Protein AF-A0AAJ4MPC5-F1 (afdb_monomer_lite)

Sequence (314 aa):
MQFTHQTLTSTSKRFSDSLKEMGLELPFSATQNTWAQIVVGKNFSAAVACANGQGHICAVPITEESIQAKLGARSREVDSQAAADLFARAIREDLPKLSISMAKLITFIGGREQTCLISACSDQTGLGIMDAKNAGYLPVSNMRFIGAEEHEVAWLRSSADLVAITVNTLAGVDTHQSLEIFAANSRAGNKKEDEVFARHFGALIEPCSQAIVEQILKSFDPLSAKEWAVDFDDVRDIVFDVFERERGDDGHNWLKPECALGEAMIDHLAARLRETLKWLRDQANDGAESDSPLESLMQTAKLSMRKILSVQVN

Secondary structure (DSSP, 8-state):
-EE-HHHHHHHHHHHHHHHHHTT----HHHHHHHHHHHHHSS-HHHHHTT--TTS-EEPPP--HHHHHHHHGGGGGG--HHHHHHHHHHHHTTTHHHH-HHHHHHHHHHHTSTTEEEEE-TTSTTSEEEEESSSSSEEEGGGSTTS-S-HHHHHHHHHTHHHHHHHHHHHHT--HHHHHHHHHHHHHHHHHHHHHHHHHHHHHTHHHHHHHHHHHHHHH--TT--S-----HHHHHHHHHHHHHHHHTT---TT--TTSHHHHHHHHHHHHHHHHHHHHHHHHHHTT--PPPHHHHHHHHHHHHHHHHHHTT--

Structure (mmCIF, N/CA/C/O backbone):
data_AF-A0AAJ4MPC5-F1
#
_entry.id   AF-A0AAJ4MPC5-F1
#
loop_
_atom_site.group_PDB
_atom_site.id
_atom_site.type_symbol
_atom_site.label_atom_id
_atom_site.label_alt_id
_atom_site.label_comp_id
_atom_site.label_asym_id
_atom_site.label_entity_id
_atom_site.label_seq_id
_atom_site.pdbx_PDB_ins_code
_atom_site.Cartn_x
_atom_site.Cartn_y
_atom_site.Cartn_z
_atom_site.occupancy
_atom_site.B_iso_or_equiv
_atom_site.auth_seq_id
_atom_site.auth_comp_id
_atom_site.auth_asym_id
_atom_site.auth_atom_id
_atom_site.pdbx_PDB_model_num
ATOM 1 N N . MET A 1 1 ? -6.026 -6.853 21.552 1.00 90.62 1 MET A N 1
ATOM 2 C CA . MET A 1 1 ? -6.687 -5.882 22.454 1.00 90.62 1 MET A CA 1
ATOM 3 C C . MET A 1 1 ? -7.356 -6.631 23.600 1.00 90.62 1 MET A C 1
ATOM 5 O O . MET A 1 1 ? -7.893 -7.714 23.374 1.00 90.62 1 MET A O 1
ATOM 9 N N . GLN A 1 2 ? -7.325 -6.077 24.812 1.00 93.19 2 GLN A N 1
ATOM 10 C CA . GLN A 1 2 ? -7.977 -6.667 25.986 1.00 93.19 2 GLN A CA 1
ATOM 11 C C . GLN A 1 2 ? -8.830 -5.639 26.721 1.00 93.19 2 GLN A C 1
ATOM 13 O O . GLN A 1 2 ? -8.450 -4.483 26.867 1.00 93.19 2 GLN A O 1
ATOM 18 N N . PHE A 1 3 ? -9.973 -6.088 27.221 1.00 95.50 3 PHE A N 1
ATOM 19 C CA . PHE A 1 3 ? -10.876 -5.307 28.052 1.00 95.50 3 PHE A CA 1
ATOM 20 C C . PHE A 1 3 ? -10.826 -5.800 29.498 1.00 95.50 3 PHE A C 1
ATOM 22 O O . PHE A 1 3 ? -10.379 -6.899 29.801 1.00 95.50 3 PHE A O 1
ATOM 29 N N . THR A 1 4 ? -11.329 -4.985 30.405 1.00 96.25 4 THR A N 1
ATOM 30 C CA . THR A 1 4 ? -11.678 -5.335 31.783 1.00 96.25 4 THR A CA 1
ATOM 31 C C . THR A 1 4 ? -13.140 -4.963 31.987 1.00 96.25 4 THR A C 1
ATOM 33 O O . THR A 1 4 ? -13.703 -4.217 31.185 1.00 96.25 4 THR A O 1
ATOM 36 N N . HIS A 1 5 ? -13.773 -5.404 33.076 1.00 95.81 5 HIS A N 1
ATOM 37 C CA . HIS A 1 5 ? -15.135 -4.952 33.397 1.00 95.81 5 HIS A CA 1
ATOM 38 C C . HIS A 1 5 ? -15.255 -3.414 33.376 1.00 95.81 5 HIS A C 1
ATOM 40 O O . HIS A 1 5 ? -16.201 -2.855 32.817 1.00 95.81 5 HIS A O 1
ATOM 46 N N . GLN A 1 6 ? -14.260 -2.721 33.943 1.00 95.94 6 GLN A N 1
ATOM 47 C CA . GLN A 1 6 ? -14.234 -1.262 34.004 1.00 95.94 6 GLN A CA 1
ATOM 48 C C . GLN A 1 6 ? -14.118 -0.630 32.613 1.00 95.94 6 GLN A C 1
ATOM 50 O O . GLN A 1 6 ? -14.922 0.241 32.287 1.00 95.94 6 GLN A O 1
ATOM 55 N N . THR A 1 7 ? -13.159 -1.074 31.794 1.00 96.81 7 THR A N 1
ATOM 56 C CA . THR A 1 7 ? -12.955 -0.497 30.456 1.00 96.81 7 THR A CA 1
ATOM 57 C C . THR A 1 7 ? -14.086 -0.859 29.499 1.00 96.81 7 THR A C 1
ATOM 59 O O . THR A 1 7 ? -14.486 -0.023 28.698 1.00 96.81 7 THR A O 1
ATOM 62 N N . LEU A 1 8 ? -14.684 -2.049 29.608 1.00 96.69 8 LEU A N 1
ATOM 63 C CA . LEU A 1 8 ? -15.865 -2.425 28.825 1.00 96.69 8 LEU A CA 1
ATOM 64 C C . LEU A 1 8 ? -17.070 -1.532 29.164 1.00 96.69 8 LEU A C 1
ATOM 66 O O . LEU A 1 8 ? -17.797 -1.094 28.274 1.00 96.69 8 LEU A O 1
ATOM 70 N N . THR A 1 9 ? -17.248 -1.205 30.446 1.00 95.81 9 THR A N 1
ATOM 71 C CA . THR A 1 9 ? -18.305 -0.292 30.899 1.00 95.81 9 THR A CA 1
ATOM 72 C C . THR A 1 9 ? -18.071 1.131 30.387 1.00 95.81 9 THR A C 1
ATOM 74 O O . THR A 1 9 ? -18.970 1.719 29.785 1.00 95.81 9 THR A O 1
ATOM 77 N N . SER A 1 10 ? -16.876 1.693 30.591 1.00 96.50 10 SER A N 1
ATOM 78 C CA . SER A 1 10 ? -16.568 3.073 30.186 1.00 96.50 10 SER A CA 1
ATOM 79 C C . SER A 1 10 ? -16.624 3.263 28.669 1.00 96.50 10 SER A C 1
ATOM 81 O O . SER A 1 10 ? -17.207 4.238 28.196 1.00 96.50 10 SER A O 1
ATOM 83 N N . THR A 1 11 ? -16.095 2.309 27.901 1.00 97.19 11 THR A N 1
ATOM 84 C CA . THR A 1 11 ? -16.154 2.338 26.431 1.00 97.19 11 THR A CA 1
ATOM 85 C C . THR A 1 11 ? -17.585 2.203 25.914 1.00 97.19 11 THR A C 1
ATOM 87 O O . THR A 1 11 ? -17.960 2.946 25.012 1.00 97.19 11 THR A O 1
ATOM 90 N N . SER A 1 12 ? -18.430 1.369 26.538 1.00 96.44 12 SER A N 1
ATOM 91 C CA . SER A 1 12 ? -19.852 1.266 26.162 1.00 96.44 12 SER A CA 1
ATOM 92 C C . SER A 1 12 ? -20.617 2.580 26.343 1.00 96.44 12 SER A C 1
ATOM 94 O O . SER A 1 12 ? -21.477 2.914 25.531 1.00 96.44 12 SER A O 1
ATOM 96 N N . LYS A 1 13 ? -20.280 3.358 27.382 1.00 95.94 13 LYS A N 1
ATOM 97 C CA . LYS A 1 13 ? -20.886 4.669 27.620 1.00 95.94 13 LYS A CA 1
ATOM 98 C C . LYS A 1 13 ? -20.516 5.650 26.505 1.00 95.94 13 LYS A C 1
ATOM 100 O O . LYS A 1 13 ? -21.405 6.243 25.911 1.00 95.94 13 LYS A O 1
ATOM 105 N N . ARG A 1 14 ? -19.228 5.750 26.161 1.00 96.31 14 ARG A N 1
ATOM 106 C CA . ARG A 1 14 ? -18.760 6.629 25.072 1.00 96.31 14 ARG A CA 1
ATOM 107 C C . ARG A 1 14 ? -19.256 6.187 23.696 1.00 96.31 14 ARG A C 1
ATOM 109 O O . ARG A 1 14 ? -19.533 7.028 22.845 1.00 96.31 14 ARG A O 1
ATOM 116 N N . PHE A 1 15 ? -19.419 4.882 23.486 1.00 96.50 15 PHE A N 1
ATOM 117 C CA . PHE A 1 15 ? -20.098 4.354 22.306 1.00 96.50 15 PHE A CA 1
ATOM 118 C C . PHE A 1 15 ? -21.558 4.830 22.245 1.00 96.50 15 PHE A C 1
ATOM 120 O O . PHE A 1 15 ? -21.998 5.294 21.200 1.00 96.50 15 PHE A O 1
ATOM 127 N N . SER A 1 16 ? -22.282 4.808 23.372 1.00 95.88 16 SER A N 1
ATOM 128 C CA . SER A 1 16 ? -23.641 5.363 23.471 1.00 95.88 16 SER A CA 1
ATOM 129 C C . SER A 1 16 ? -23.702 6.843 23.110 1.00 95.88 16 SER A C 1
ATOM 131 O O . SER A 1 16 ? -24.584 7.251 22.357 1.00 95.88 16 SER A O 1
ATOM 133 N N . ASP A 1 17 ? -22.772 7.636 23.642 1.00 95.56 17 ASP A N 1
ATOM 134 C CA . ASP A 1 17 ? -22.698 9.072 23.368 1.00 95.56 17 ASP A CA 1
ATOM 135 C C . ASP A 1 17 ? -22.420 9.318 21.872 1.00 95.56 17 ASP A C 1
ATOM 137 O O . ASP A 1 17 ? -23.097 10.121 21.234 1.00 95.56 17 ASP A O 1
ATOM 141 N N . SER A 1 18 ? -21.517 8.533 21.276 1.00 94.12 18 SER A N 1
ATOM 142 C CA . SER A 1 18 ? -21.178 8.624 19.848 1.00 94.12 18 SER A CA 1
ATOM 143 C C . SER A 1 18 ? -22.342 8.222 18.936 1.00 94.12 18 SER A C 1
ATOM 145 O O . SER A 1 18 ? -22.620 8.910 17.957 1.00 94.12 18 SER A O 1
ATOM 147 N N . LEU A 1 19 ? -23.073 7.152 19.269 1.00 93.56 19 LEU A N 1
ATOM 148 C CA . LEU A 1 19 ? -24.286 6.764 18.541 1.00 93.56 19 LEU A CA 1
ATOM 149 C C . LEU A 1 19 ? -25.334 7.878 18.573 1.00 93.56 19 LEU A C 1
ATOM 151 O O . LEU A 1 19 ? -25.975 8.156 17.561 1.00 93.56 19 LEU A O 1
ATOM 155 N N . LYS A 1 20 ? -25.499 8.530 19.727 1.00 93.88 20 LYS A N 1
ATOM 156 C CA . LYS A 1 20 ? -26.444 9.634 19.884 1.00 93.88 20 LYS A CA 1
ATOM 157 C C . LYS A 1 20 ? -26.076 10.828 19.006 1.00 93.88 20 LYS A C 1
ATOM 159 O O . LYS A 1 20 ? -26.955 11.382 18.352 1.00 93.88 20 LYS A O 1
ATOM 164 N N . GLU A 1 21 ? -24.797 11.191 18.947 1.00 92.69 21 GLU A N 1
ATOM 165 C CA . GLU A 1 21 ? -24.305 12.258 18.064 1.00 92.69 21 GLU A CA 1
ATOM 166 C C . GLU A 1 21 ? -24.557 11.964 16.578 1.00 92.69 21 GLU A C 1
ATOM 168 O O . GLU A 1 21 ? -24.808 12.885 15.806 1.00 92.69 21 GLU A O 1
ATOM 173 N N . MET A 1 22 ? -24.554 10.687 16.188 1.00 89.62 22 MET A N 1
ATOM 174 C CA . MET A 1 22 ? -24.820 10.244 14.814 1.00 89.62 22 MET A CA 1
ATOM 175 C C . MET A 1 22 ? -26.307 9.981 14.521 1.00 89.62 22 MET A C 1
ATOM 177 O O . MET A 1 22 ? -26.648 9.545 13.426 1.00 89.62 22 MET A O 1
ATOM 181 N N . GLY A 1 23 ? -27.215 10.214 15.477 1.00 89.75 23 GLY A N 1
ATOM 182 C CA . GLY A 1 23 ? -28.646 9.923 15.303 1.00 89.75 23 GLY A CA 1
ATOM 183 C C . GLY A 1 23 ? -28.983 8.423 15.257 1.00 89.75 23 GLY A C 1
ATOM 184 O O . GLY A 1 23 ? -30.054 8.038 14.779 1.00 89.75 23 GLY A O 1
ATOM 185 N N . LEU A 1 24 ? -28.083 7.581 15.769 1.00 90.12 24 LEU A N 1
ATOM 186 C CA . LEU A 1 24 ? -28.158 6.116 15.826 1.00 90.12 24 LEU A CA 1
ATOM 187 C C . LEU A 1 24 ? -28.490 5.611 17.242 1.00 90.12 24 LEU A C 1
ATOM 189 O O . LEU A 1 24 ? -28.087 4.514 17.625 1.00 90.12 24 LEU A O 1
ATOM 193 N N . GLU A 1 25 ? -29.169 6.427 18.052 1.00 90.50 25 GLU A N 1
ATOM 194 C CA . GLU A 1 25 ? -29.402 6.142 19.470 1.00 90.50 25 GLU A CA 1
ATOM 195 C C . GLU A 1 25 ? -30.108 4.794 19.684 1.00 90.50 25 GLU A C 1
ATOM 197 O O . GLU A 1 25 ? -31.121 4.473 19.057 1.00 90.50 25 GLU A O 1
ATOM 202 N N . LEU A 1 26 ? -29.564 4.012 20.617 1.00 89.25 26 LEU A N 1
ATOM 203 C CA . LEU A 1 26 ? -30.118 2.747 21.078 1.00 89.25 26 LEU A CA 1
ATOM 204 C C . LEU A 1 26 ? -30.457 2.859 22.574 1.00 89.25 26 LEU A C 1
ATOM 206 O O . LEU A 1 26 ? -29.792 3.600 23.304 1.00 89.25 26 LEU A O 1
ATOM 210 N N . PRO A 1 27 ? -31.453 2.104 23.076 1.00 91.50 27 PRO A N 1
ATOM 211 C CA . PRO A 1 27 ? -31.686 1.994 24.513 1.00 91.50 27 PRO A CA 1
ATOM 212 C C . PRO A 1 27 ? -30.422 1.527 25.243 1.00 91.50 27 PRO A C 1
ATOM 214 O O . PRO A 1 27 ? -29.719 0.650 24.751 1.00 91.50 27 PRO A O 1
ATOM 217 N N . PHE A 1 28 ? -30.172 2.030 26.454 1.00 88.81 28 PHE A N 1
ATOM 218 C CA . PHE A 1 28 ? -28.942 1.754 27.214 1.00 88.81 28 PHE A CA 1
ATOM 219 C C . PHE A 1 28 ? -28.551 0.263 27.279 1.00 88.81 28 PHE A C 1
ATOM 221 O O . PHE A 1 28 ? -27.405 -0.095 27.007 1.00 88.81 28 PHE A O 1
ATOM 228 N N . SER A 1 29 ? -29.504 -0.623 27.590 1.00 90.19 29 SER A N 1
ATOM 229 C CA . SER A 1 29 ? -29.259 -2.072 27.660 1.00 90.19 29 SER A CA 1
ATOM 230 C C . SER A 1 29 ? -28.927 -2.691 26.298 1.00 90.19 29 SER A C 1
ATOM 232 O O . SER A 1 29 ? -28.133 -3.630 26.226 1.00 90.19 29 SER A O 1
ATOM 234 N N . ALA A 1 30 ? -29.505 -2.163 25.217 1.00 92.31 30 ALA A N 1
ATOM 235 C CA . ALA A 1 30 ? -29.166 -2.555 23.857 1.00 92.31 30 ALA A CA 1
ATOM 236 C C . ALA A 1 30 ? -27.759 -2.064 23.505 1.00 92.31 30 ALA A C 1
ATOM 238 O O . ALA A 1 30 ? -26.948 -2.874 23.081 1.00 92.31 30 ALA A O 1
ATOM 239 N N . THR A 1 31 ? -27.418 -0.805 23.796 1.00 93.62 31 THR A N 1
ATOM 240 C CA . THR A 1 31 ? -26.082 -0.242 23.547 1.00 93.62 31 THR A CA 1
ATOM 241 C C . THR A 1 31 ? -24.971 -1.036 24.226 1.00 93.62 31 THR A C 1
ATOM 243 O O . THR A 1 31 ? -23.976 -1.372 23.587 1.00 93.62 31 THR A O 1
ATOM 246 N N . GLN A 1 32 ? -25.140 -1.383 25.507 1.00 94.25 32 GLN A N 1
ATOM 247 C CA . GLN A 1 32 ? -24.152 -2.184 26.238 1.00 94.25 32 GLN A CA 1
ATOM 248 C C . GLN A 1 32 ? -23.948 -3.564 25.609 1.00 94.25 32 GLN A C 1
ATOM 250 O O . GLN A 1 32 ? -22.813 -4.026 25.481 1.00 94.25 32 GLN A O 1
ATOM 255 N N . ASN A 1 33 ? -25.039 -4.221 25.204 1.00 95.62 33 ASN A N 1
ATOM 256 C CA . ASN A 1 33 ? -24.966 -5.520 24.548 1.00 95.62 33 ASN A CA 1
ATOM 257 C C . ASN A 1 33 ? -24.374 -5.417 23.143 1.00 95.62 33 ASN A C 1
ATOM 259 O O . ASN A 1 33 ? -23.503 -6.215 22.820 1.00 95.62 33 ASN A O 1
ATOM 263 N N . THR A 1 34 ? -24.780 -4.435 22.341 1.00 95.31 34 THR A N 1
ATOM 264 C CA . THR A 1 34 ? -24.231 -4.175 21.005 1.00 95.31 34 THR A CA 1
ATOM 265 C C . THR A 1 34 ? -22.731 -3.924 21.086 1.00 95.31 34 THR A C 1
ATOM 267 O O . THR A 1 34 ? -21.973 -4.583 20.382 1.00 95.31 34 THR A O 1
ATOM 270 N N . TRP A 1 35 ? -22.277 -3.058 21.996 1.00 96.56 35 TRP A N 1
ATOM 271 C CA . TRP A 1 35 ? -20.850 -2.805 22.191 1.00 96.56 35 TRP A CA 1
ATOM 272 C C . TRP A 1 35 ? -20.087 -4.073 22.587 1.00 96.56 35 TRP A C 1
ATOM 274 O O . TRP A 1 35 ? -19.099 -4.425 21.948 1.00 96.56 35 TRP A O 1
ATOM 284 N N . ALA A 1 36 ? -20.568 -4.813 23.591 1.00 96.69 36 ALA A N 1
ATOM 285 C CA . ALA A 1 36 ? -19.930 -6.059 24.013 1.00 96.69 36 ALA A CA 1
ATOM 286 C C . ALA A 1 36 ? -19.923 -7.125 22.900 1.00 96.69 36 ALA A C 1
ATOM 288 O O . ALA A 1 36 ? -18.956 -7.873 22.763 1.00 96.69 36 ALA A O 1
ATOM 289 N N . GLN A 1 37 ? -20.962 -7.174 22.066 1.00 95.88 37 GLN A N 1
ATOM 290 C CA . GLN A 1 37 ? -21.018 -8.063 20.909 1.00 95.88 37 GLN A CA 1
ATOM 291 C C . GLN A 1 37 ? -20.032 -7.657 19.812 1.00 95.88 37 GLN A C 1
ATOM 293 O O . GLN A 1 37 ? -19.495 -8.548 19.162 1.00 95.88 37 GLN A O 1
ATOM 298 N N . ILE A 1 38 ? -19.793 -6.359 19.614 1.00 95.25 38 ILE A N 1
ATOM 299 C CA . ILE A 1 38 ? -18.780 -5.850 18.680 1.00 95.25 38 ILE A CA 1
ATOM 300 C C . ILE A 1 38 ? -17.384 -6.236 19.172 1.00 95.25 38 ILE A C 1
ATOM 302 O O . ILE A 1 38 ? -16.622 -6.849 18.436 1.00 95.25 38 ILE A O 1
ATOM 306 N N . VAL A 1 39 ? -17.051 -5.917 20.427 1.00 95.50 39 VAL A N 1
ATOM 307 C CA . VAL A 1 39 ? -15.665 -6.039 20.905 1.00 95.50 39 VAL A CA 1
ATOM 308 C C . VAL A 1 39 ? -15.303 -7.412 21.473 1.00 95.50 39 VAL A C 1
ATOM 310 O O . VAL A 1 39 ? -14.134 -7.778 21.464 1.00 95.50 39 VAL A O 1
ATOM 313 N N . VAL A 1 40 ? -16.272 -8.191 21.964 1.00 95.31 40 VAL A N 1
ATOM 314 C CA . VAL A 1 40 ? -16.051 -9.489 22.646 1.00 95.31 40 VAL A CA 1
ATOM 315 C C . VAL A 1 40 ? -16.903 -10.621 22.041 1.00 95.31 40 VAL A C 1
ATOM 317 O O . VAL A 1 40 ? -16.761 -11.786 22.413 1.00 95.31 40 VAL A O 1
ATOM 320 N N . GLY A 1 41 ? -17.805 -10.328 21.099 1.00 94.62 41 GLY A N 1
ATOM 321 C CA . GLY A 1 41 ? -18.651 -11.347 20.464 1.00 94.62 41 GLY A CA 1
ATOM 322 C C . GLY A 1 41 ? -19.754 -11.917 21.367 1.00 94.62 41 GLY A C 1
ATOM 323 O O . GLY A 1 41 ? -20.394 -12.903 21.002 1.00 94.62 41 GLY A O 1
ATOM 324 N N . LYS A 1 42 ? -19.995 -11.327 22.547 1.00 95.25 42 LYS A N 1
ATOM 325 C CA . LYS A 1 42 ? -20.971 -11.798 23.548 1.00 95.25 42 LYS A CA 1
ATOM 326 C C . LYS A 1 42 ? -21.777 -10.635 24.123 1.00 95.25 42 LYS A C 1
ATOM 328 O O . LYS A 1 42 ? -21.318 -9.502 24.128 1.00 95.25 42 LYS A O 1
ATOM 333 N N . ASN A 1 43 ? -22.962 -10.924 24.665 1.00 95.81 43 ASN A N 1
ATOM 334 C CA . ASN A 1 43 ? -23.712 -9.947 25.466 1.00 95.81 43 ASN A CA 1
ATOM 335 C C . ASN A 1 43 ? -22.892 -9.496 26.681 1.00 95.81 43 ASN A C 1
ATOM 337 O O . ASN A 1 43 ? -22.045 -10.246 27.165 1.00 95.81 43 ASN A O 1
ATOM 341 N N . PHE A 1 44 ? -23.189 -8.312 27.216 1.00 95.44 44 PHE A N 1
ATOM 342 C CA . PHE A 1 44 ? -22.365 -7.667 28.241 1.00 95.44 44 PHE A CA 1
ATOM 343 C C . PHE A 1 44 ? -22.140 -8.556 29.475 1.00 95.44 44 PHE A C 1
ATOM 345 O O . PHE A 1 44 ? -21.002 -8.792 29.872 1.00 95.44 44 PHE A O 1
ATOM 352 N N . SER A 1 45 ? -23.206 -9.133 30.040 1.00 94.75 45 SER A N 1
ATOM 353 C CA . SER A 1 45 ? -23.104 -10.025 31.205 1.00 94.75 45 SER A CA 1
ATOM 354 C C . SER A 1 45 ? -22.263 -11.277 30.926 1.00 94.75 45 SER A C 1
ATOM 356 O O . SER A 1 45 ? -21.453 -11.682 31.758 1.00 94.75 45 SER A O 1
ATOM 358 N N . ALA A 1 46 ? -22.409 -11.865 29.736 1.00 95.75 46 ALA A N 1
ATOM 359 C CA . ALA A 1 46 ? -21.649 -13.038 29.317 1.00 95.75 46 ALA A CA 1
ATOM 360 C C . ALA A 1 46 ? -20.178 -12.706 29.018 1.00 95.75 46 ALA A C 1
ATOM 362 O O . ALA A 1 46 ? -19.304 -13.517 29.314 1.00 95.75 46 ALA A O 1
ATOM 363 N N . ALA A 1 47 ? -19.891 -11.525 28.464 1.00 94.88 47 ALA A N 1
ATOM 364 C CA . ALA A 1 47 ? -18.533 -11.041 28.229 1.00 94.88 47 ALA A CA 1
ATOM 365 C C . ALA A 1 47 ? -17.768 -10.881 29.551 1.00 94.88 47 ALA A C 1
ATOM 367 O O . ALA A 1 47 ? -16.652 -11.377 29.684 1.00 94.88 47 ALA A O 1
ATOM 368 N N . VAL A 1 48 ? -18.403 -10.268 30.554 1.00 94.38 48 VAL A N 1
ATOM 369 C CA . VAL A 1 48 ? -17.826 -10.080 31.894 1.00 94.38 48 VAL A CA 1
ATOM 370 C C . VAL A 1 48 ? -17.534 -11.416 32.578 1.00 94.38 48 VAL A C 1
ATOM 372 O O . VAL A 1 48 ? -16.482 -11.571 33.193 1.00 94.38 48 VAL A O 1
ATOM 375 N N . ALA A 1 49 ? -18.415 -12.406 32.420 1.00 93.69 49 ALA A N 1
ATOM 376 C CA . ALA A 1 49 ? -18.209 -13.749 32.962 1.00 93.69 49 ALA A CA 1
ATOM 377 C C . ALA A 1 49 ? -17.038 -14.514 32.309 1.00 93.69 49 ALA A C 1
ATOM 379 O O . ALA A 1 49 ? -16.613 -15.536 32.839 1.00 93.69 49 ALA A O 1
ATOM 380 N N . CYS A 1 50 ? -16.516 -14.041 31.170 1.00 92.12 50 CYS A N 1
ATOM 381 C CA . CYS A 1 50 ? -15.384 -14.653 30.466 1.00 92.12 50 CYS A CA 1
ATOM 382 C C . CYS A 1 50 ? -14.024 -14.060 30.851 1.00 92.12 50 CYS A C 1
ATOM 384 O O . CYS A 1 50 ? -13.025 -14.396 30.214 1.00 92.12 50 CYS A O 1
ATOM 386 N N . ALA A 1 51 ? -13.972 -13.163 31.838 1.00 93.25 51 ALA A N 1
ATOM 387 C CA . ALA A 1 51 ? -12.713 -12.603 32.298 1.00 93.25 51 ALA A CA 1
ATOM 388 C C . ALA A 1 51 ? -11.774 -13.712 32.810 1.00 93.25 51 ALA A C 1
ATOM 390 O O . ALA A 1 51 ? -12.193 -14.616 33.534 1.00 93.25 51 ALA A O 1
ATOM 391 N N . ASN A 1 52 ? -10.499 -13.649 32.427 1.00 91.88 52 ASN A N 1
ATOM 392 C CA . ASN A 1 52 ? -9.483 -14.584 32.899 1.00 91.88 52 ASN A CA 1
ATOM 393 C C . ASN A 1 52 ? -9.137 -14.332 34.385 1.00 91.88 52 ASN A C 1
ATOM 395 O O . ASN A 1 52 ? -9.657 -13.412 35.015 1.00 91.88 52 ASN A O 1
ATOM 399 N N . GLY A 1 53 ? -8.213 -15.117 34.950 1.00 88.81 53 GLY A N 1
ATOM 400 C CA . GLY A 1 53 ? -7.790 -14.974 36.353 1.00 88.81 53 GLY A CA 1
ATOM 401 C C . GLY A 1 53 ? -7.189 -13.607 36.728 1.00 88.81 53 GLY A C 1
ATOM 402 O O . GLY A 1 53 ? -7.048 -13.317 37.911 1.00 88.81 53 GLY A O 1
ATOM 403 N N . GLN A 1 54 ? -6.862 -12.762 35.745 1.00 89.50 54 GLN A N 1
ATOM 404 C CA . GLN A 1 54 ? -6.374 -11.389 35.922 1.00 89.50 54 GLN A CA 1
ATOM 405 C C . GLN A 1 54 ? -7.465 -10.329 35.665 1.00 89.50 54 GLN A C 1
ATOM 407 O O . GLN A 1 54 ? -7.202 -9.133 35.750 1.00 89.50 54 GLN A O 1
ATOM 412 N N . GLY A 1 55 ? -8.699 -10.742 35.359 1.00 92.56 55 GLY A N 1
ATOM 413 C CA . GLY A 1 55 ? -9.805 -9.834 35.051 1.00 92.56 55 GLY A CA 1
ATOM 414 C C . GLY A 1 55 ? -9.820 -9.317 33.607 1.00 92.56 55 GLY A C 1
ATOM 415 O O . GLY A 1 55 ? -10.590 -8.400 33.308 1.00 92.56 55 GLY A O 1
ATOM 416 N N . HIS A 1 56 ? -8.999 -9.886 32.717 1.00 93.75 56 HIS A N 1
ATOM 417 C CA . HIS A 1 56 ? -8.929 -9.501 31.308 1.00 93.75 56 HIS A CA 1
ATOM 418 C C . HIS A 1 56 ? -9.905 -10.300 30.443 1.00 93.75 56 HIS A C 1
ATOM 420 O O . HIS A 1 56 ? -10.073 -11.506 30.610 1.00 93.75 56 HIS A O 1
ATOM 426 N N . ILE A 1 57 ? -10.515 -9.616 29.482 1.00 95.00 57 ILE A N 1
ATOM 427 C CA . ILE A 1 57 ? -11.480 -10.133 28.517 1.00 95.00 57 ILE A CA 1
ATOM 428 C C . ILE A 1 57 ? -10.874 -9.918 27.128 1.00 95.00 57 ILE A C 1
ATOM 430 O O . ILE A 1 57 ? -10.680 -8.777 26.704 1.00 95.00 57 ILE A O 1
ATOM 434 N N . CYS A 1 58 ? -10.542 -10.998 26.424 1.00 93.06 58 CYS A N 1
ATOM 435 C CA . CYS A 1 58 ? -9.933 -10.905 25.097 1.00 93.06 58 CYS A CA 1
ATOM 436 C C . CYS A 1 58 ? -10.937 -10.379 24.068 1.00 93.06 58 CYS A C 1
ATOM 438 O O . CYS A 1 58 ? -12.067 -10.870 23.992 1.00 93.06 58 CYS A O 1
ATOM 440 N N . ALA A 1 59 ? -10.507 -9.403 23.270 1.00 94.00 59 ALA A N 1
ATOM 441 C CA . ALA A 1 59 ? -11.310 -8.906 22.167 1.00 94.00 59 ALA A CA 1
ATOM 442 C C . ALA A 1 59 ? -11.369 -9.925 21.019 1.00 94.00 59 ALA A C 1
ATOM 444 O O . ALA A 1 59 ? -10.394 -10.637 20.761 1.00 94.00 59 ALA A O 1
ATOM 445 N N . VAL A 1 60 ? -12.497 -9.966 20.313 1.00 94.69 60 VAL A N 1
ATOM 446 C CA . VAL A 1 60 ? -12.618 -10.690 19.037 1.00 94.69 60 VAL A CA 1
ATOM 447 C C . VAL A 1 60 ? -12.115 -9.809 17.885 1.00 94.69 60 VAL A C 1
ATOM 449 O O . VAL A 1 60 ? -12.006 -8.593 18.070 1.00 94.69 60 VAL A O 1
ATOM 452 N N . PRO A 1 61 ? -11.782 -10.383 16.713 1.00 93.75 61 PRO A N 1
ATOM 453 C CA . PRO A 1 61 ? -11.513 -9.595 15.513 1.00 93.75 61 PRO A CA 1
ATOM 454 C C . PRO A 1 61 ? -12.670 -8.645 15.201 1.00 93.75 61 PRO A C 1
ATOM 456 O O . PRO A 1 61 ? -13.832 -9.042 15.319 1.00 93.75 61 PRO A O 1
ATOM 459 N N . ILE A 1 62 ? -12.352 -7.413 14.803 1.00 93.12 62 ILE A N 1
ATOM 460 C CA . ILE A 1 62 ? -13.352 -6.387 14.492 1.00 93.12 62 ILE A CA 1
ATOM 461 C C . ILE A 1 62 ? -13.143 -5.903 13.061 1.00 93.12 62 ILE A C 1
ATOM 463 O O . ILE A 1 62 ? -12.066 -5.431 12.703 1.00 93.12 62 ILE A O 1
ATOM 467 N N . THR A 1 63 ? -14.206 -5.984 12.270 1.00 91.06 63 THR A N 1
ATOM 468 C CA . THR A 1 63 ? -14.294 -5.418 10.919 1.00 91.06 63 THR A CA 1
ATOM 469 C C . THR A 1 63 ? -15.468 -4.445 10.824 1.00 91.06 63 THR A C 1
ATOM 471 O O . THR A 1 63 ? -16.346 -4.435 11.698 1.00 91.06 63 THR A O 1
ATOM 474 N N . GLU A 1 64 ? -15.520 -3.648 9.759 1.00 90.69 64 GLU A N 1
ATOM 475 C CA . GLU A 1 64 ? -16.682 -2.809 9.448 1.00 90.69 64 GLU A CA 1
ATOM 476 C C . GLU A 1 64 ? -17.975 -3.636 9.408 1.00 90.69 64 GLU A C 1
ATOM 478 O O . GLU A 1 64 ? -18.952 -3.295 10.077 1.00 90.69 64 GLU A O 1
ATOM 483 N N . GLU A 1 65 ? -17.963 -4.770 8.705 1.00 89.38 65 GLU A N 1
ATOM 484 C CA . GLU A 1 65 ? -19.126 -5.647 8.549 1.00 89.38 65 GLU A CA 1
ATOM 485 C C . GLU A 1 65 ? -19.578 -6.198 9.899 1.00 89.38 65 GLU A C 1
ATOM 487 O O . GLU A 1 65 ? -20.776 -6.330 10.159 1.00 89.38 65 GLU A O 1
ATOM 492 N N . SER A 1 66 ? -18.625 -6.491 10.792 1.00 90.06 66 SER A N 1
ATOM 493 C CA . SER A 1 66 ? -18.942 -6.929 12.147 1.00 90.06 66 SER A CA 1
ATOM 494 C C . SER A 1 66 ? -19.685 -5.842 12.931 1.00 90.06 66 SER A C 1
ATOM 496 O O . SER A 1 66 ? -20.661 -6.159 13.607 1.00 90.06 66 SER A O 1
ATOM 498 N N . ILE A 1 67 ? -19.302 -4.566 12.791 1.00 91.12 67 ILE A N 1
ATOM 499 C CA . ILE A 1 67 ? -19.962 -3.428 13.449 1.00 91.12 67 ILE A CA 1
ATOM 500 C C . ILE A 1 67 ? -21.348 -3.198 12.840 1.00 91.12 67 ILE A C 1
ATOM 502 O O . ILE A 1 67 ? -22.343 -3.165 13.572 1.00 91.12 67 ILE A O 1
ATOM 506 N N . GLN A 1 68 ? -21.437 -3.120 11.509 1.00 90.94 68 GLN A N 1
ATOM 507 C CA . GLN A 1 68 ? -22.695 -2.964 10.774 1.00 90.94 68 GLN A CA 1
ATOM 508 C C . GLN A 1 68 ? -23.705 -4.052 11.147 1.00 90.94 68 GLN A C 1
ATOM 510 O O . GLN A 1 68 ? -24.858 -3.755 11.472 1.00 90.94 68 GLN A O 1
ATOM 515 N N . ALA A 1 69 ? -23.272 -5.315 11.177 1.00 89.62 69 ALA A N 1
ATOM 516 C CA . ALA A 1 69 ? -24.131 -6.443 11.515 1.00 89.62 69 ALA A CA 1
ATOM 517 C C . ALA A 1 69 ? -24.735 -6.319 12.923 1.00 89.62 69 ALA A C 1
ATOM 519 O O . ALA A 1 69 ? -25.881 -6.722 13.135 1.00 89.62 69 ALA A O 1
ATOM 520 N N . LYS A 1 70 ? -24.005 -5.741 13.890 1.00 92.19 70 LYS A N 1
ATOM 521 C CA . LYS A 1 70 ? -24.512 -5.531 15.260 1.00 92.19 70 LYS A CA 1
ATOM 522 C C . LYS A 1 70 ? -25.422 -4.311 15.405 1.00 92.19 70 LYS A C 1
ATOM 524 O O . LYS A 1 70 ? -26.173 -4.245 16.376 1.00 92.19 70 LYS A O 1
ATOM 529 N N . LEU A 1 71 ? -25.412 -3.392 14.441 1.00 88.06 71 LEU A N 1
ATOM 530 C CA . LEU A 1 71 ? -26.348 -2.262 14.371 1.00 88.06 71 LEU A CA 1
ATOM 531 C C . LEU A 1 71 ? -27.657 -2.602 13.635 1.00 88.06 71 LEU A C 1
ATOM 533 O O . LEU A 1 71 ? -28.619 -1.829 13.676 1.00 88.06 71 LEU A O 1
ATOM 537 N N . GLY A 1 72 ? -27.739 -3.779 13.007 1.00 85.69 72 GLY A N 1
ATOM 538 C CA . GLY A 1 72 ? -28.981 -4.344 12.478 1.00 85.69 72 GLY A CA 1
ATOM 539 C C . GLY A 1 72 ? -29.644 -3.451 11.426 1.00 85.69 72 GLY A C 1
ATOM 540 O O . GLY A 1 72 ? -29.074 -3.192 10.368 1.00 85.69 72 GLY A O 1
ATOM 541 N N . ALA A 1 73 ? -30.862 -2.974 11.706 1.00 80.25 73 ALA A N 1
ATOM 542 C CA . ALA A 1 73 ? -31.642 -2.150 10.775 1.00 80.25 73 ALA A CA 1
ATOM 543 C C . ALA A 1 73 ? -30.957 -0.822 10.390 1.00 80.25 73 ALA A C 1
ATOM 545 O O . ALA A 1 73 ? -31.269 -0.273 9.337 1.00 80.25 73 ALA A O 1
ATOM 546 N N . ARG A 1 74 ? -30.016 -0.333 11.211 1.00 82.19 74 ARG A N 1
ATOM 547 C CA . ARG A 1 74 ? -29.241 0.897 10.965 1.00 82.19 74 ARG A CA 1
ATOM 548 C C . ARG A 1 74 ? -27.899 0.641 10.261 1.00 82.19 74 ARG A C 1
ATOM 550 O O . ARG A 1 74 ? -27.121 1.565 10.077 1.00 82.19 74 ARG A O 1
ATOM 557 N N . SER A 1 75 ? -27.616 -0.601 9.857 1.00 81.38 75 SER A N 1
ATOM 558 C CA . SER A 1 75 ? -26.350 -0.999 9.207 1.00 81.38 75 SER A CA 1
ATOM 559 C C . SER A 1 75 ? -25.980 -0.144 7.991 1.00 81.38 75 SER A C 1
ATOM 561 O O . SER A 1 75 ? -24.816 0.184 7.814 1.00 81.38 75 SER A O 1
ATOM 563 N N . ARG A 1 76 ? -26.967 0.265 7.184 1.00 84.12 76 ARG A N 1
ATOM 564 C CA . ARG A 1 76 ? -26.756 1.078 5.970 1.00 84.12 76 ARG A CA 1
ATOM 565 C C . ARG A 1 76 ? -26.273 2.505 6.241 1.00 84.12 76 ARG A C 1
ATOM 567 O O . ARG A 1 76 ? -25.901 3.192 5.299 1.00 84.12 76 ARG A O 1
ATOM 574 N N . GLU A 1 77 ? -26.334 2.960 7.488 1.00 85.25 77 GLU A N 1
ATOM 575 C CA . GLU A 1 77 ? -25.929 4.310 7.897 1.00 85.25 77 GLU A CA 1
ATOM 576 C C . GLU A 1 77 ? -24.487 4.360 8.414 1.00 85.25 77 GLU A C 1
ATOM 578 O O . GLU A 1 77 ? -24.017 5.422 8.813 1.00 85.25 77 GLU A O 1
ATOM 583 N N . VAL A 1 78 ? -23.792 3.220 8.437 1.00 86.94 78 VAL A N 1
ATOM 584 C CA . VAL A 1 78 ? -22.441 3.100 8.983 1.00 86.94 78 VAL A CA 1
ATOM 585 C C . VAL A 1 78 ? -21.528 2.533 7.911 1.00 86.94 78 VAL A C 1
ATOM 587 O O . VAL A 1 78 ? -21.496 1.326 7.734 1.00 86.94 78 VAL A O 1
ATOM 590 N N . ASP A 1 79 ? -20.804 3.393 7.200 1.00 87.81 79 ASP A N 1
ATOM 591 C CA . ASP A 1 79 ? -19.698 2.997 6.318 1.00 87.81 79 ASP A CA 1
ATOM 592 C C . ASP A 1 79 ? -18.399 2.735 7.114 1.00 87.81 79 ASP A C 1
ATOM 594 O O . ASP A 1 79 ? -18.383 2.814 8.348 1.00 87.81 79 ASP A O 1
ATOM 598 N N . SER A 1 80 ? -17.295 2.427 6.425 1.00 84.81 80 SER A N 1
ATOM 599 C CA . SER A 1 80 ? -15.993 2.147 7.049 1.00 84.81 80 SER A CA 1
ATOM 600 C C . SER A 1 80 ? -15.518 3.279 7.959 1.00 84.81 80 SER A C 1
ATOM 602 O O . SER A 1 80 ? -15.001 3.027 9.050 1.00 84.81 80 SER A O 1
ATOM 604 N N . GLN A 1 81 ? -15.699 4.531 7.524 1.00 88.12 81 GLN A N 1
ATOM 605 C CA . GLN A 1 81 ? -15.242 5.699 8.270 1.00 88.12 81 GLN A CA 1
ATOM 606 C C . GLN A 1 81 ? -16.115 5.919 9.505 1.00 88.12 81 GLN A C 1
ATOM 608 O O . GLN A 1 81 ? -15.588 6.092 10.599 1.00 88.12 81 GLN A O 1
ATOM 613 N N . ALA A 1 82 ? -17.437 5.824 9.366 1.00 90.62 82 ALA A N 1
ATOM 614 C CA . ALA A 1 82 ? -18.376 5.888 10.478 1.00 90.62 82 ALA A CA 1
ATOM 615 C C . ALA A 1 82 ? -18.126 4.773 11.507 1.00 90.62 82 ALA A C 1
ATOM 617 O O . ALA A 1 82 ? -18.141 5.026 12.713 1.00 90.62 82 ALA A O 1
ATOM 618 N N . ALA A 1 83 ? -17.863 3.543 11.054 1.00 90.75 83 ALA A N 1
ATOM 619 C CA . ALA A 1 83 ? -17.536 2.414 11.922 1.00 90.75 83 ALA A CA 1
ATOM 620 C C . ALA A 1 83 ? -16.244 2.672 12.712 1.00 90.75 83 ALA A C 1
ATOM 622 O O . ALA A 1 83 ? -16.212 2.484 13.934 1.00 90.75 83 ALA A O 1
ATOM 623 N N . ALA A 1 84 ? -15.197 3.139 12.026 1.00 90.75 84 ALA A N 1
ATOM 624 C CA . ALA A 1 84 ? -13.930 3.501 12.645 1.00 90.75 84 ALA A CA 1
ATOM 625 C C . ALA A 1 84 ? -14.076 4.683 13.606 1.00 90.75 84 ALA A C 1
ATOM 627 O O . ALA A 1 84 ? -13.519 4.634 14.696 1.00 90.75 84 ALA A O 1
ATOM 628 N N . ASP A 1 85 ? -14.865 5.701 13.270 1.00 92.00 85 ASP A N 1
ATOM 629 C CA . ASP A 1 85 ? -15.100 6.868 14.121 1.00 92.00 85 ASP A CA 1
ATOM 630 C C . ASP A 1 85 ? -15.864 6.493 15.396 1.00 92.00 85 ASP A C 1
ATOM 632 O O . ASP A 1 85 ? -15.477 6.905 16.495 1.00 92.00 85 ASP A O 1
ATOM 636 N N . LEU A 1 86 ? -16.911 5.666 15.282 1.00 93.31 86 LEU A N 1
ATOM 637 C CA . LEU A 1 86 ? -17.637 5.115 16.431 1.00 93.31 86 LEU A CA 1
ATOM 638 C C . LEU A 1 86 ? -16.696 4.328 17.349 1.00 93.31 86 LEU A C 1
ATOM 640 O O . LEU A 1 86 ? -16.701 4.526 18.569 1.00 93.31 86 LEU A O 1
ATOM 644 N N . PHE A 1 87 ? -15.871 3.455 16.769 1.00 95.00 87 PHE A N 1
ATOM 645 C CA . PHE A 1 87 ? -14.906 2.655 17.515 1.00 95.00 87 PHE A CA 1
ATOM 646 C C . PHE A 1 87 ? -13.828 3.533 18.169 1.00 95.00 87 PHE A C 1
ATOM 648 O O . PHE A 1 87 ? -13.599 3.432 19.377 1.00 95.00 87 PHE A O 1
ATOM 655 N N . ALA A 1 88 ? -13.230 4.454 17.411 1.00 94.25 88 ALA A N 1
ATOM 656 C CA . ALA A 1 88 ? -12.207 5.396 17.850 1.00 94.25 88 ALA A CA 1
ATOM 657 C C . ALA A 1 88 ? -12.684 6.231 19.041 1.00 94.25 88 ALA A C 1
ATOM 659 O O . ALA A 1 88 ? -12.001 6.302 20.065 1.00 94.25 88 ALA A O 1
ATOM 660 N N . ARG A 1 89 ? -13.877 6.831 18.943 1.00 94.81 89 ARG A N 1
ATOM 661 C CA . ARG A 1 89 ? -14.470 7.646 20.014 1.00 94.81 89 ARG A CA 1
ATOM 662 C C . ARG A 1 89 ? -1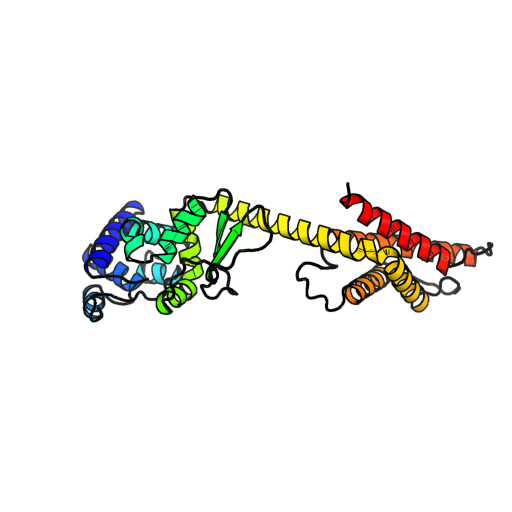4.764 6.821 21.264 1.00 94.81 89 ARG A C 1
ATOM 664 O O . ARG A 1 89 ? -14.481 7.274 22.374 1.00 94.81 89 ARG A O 1
ATOM 671 N N . ALA A 1 90 ? -15.263 5.595 21.102 1.00 95.94 90 ALA A N 1
ATOM 672 C CA . ALA A 1 90 ? -15.552 4.710 22.225 1.00 95.94 90 ALA A CA 1
ATOM 673 C C . ALA A 1 90 ? -14.287 4.353 23.026 1.00 95.94 90 ALA A C 1
ATOM 675 O O . ALA A 1 90 ? -14.304 4.368 24.266 1.00 95.94 90 ALA A O 1
ATOM 676 N N . ILE A 1 91 ? -13.177 4.067 22.337 1.00 96.00 91 ILE A N 1
ATOM 677 C CA . ILE A 1 91 ? -11.944 3.569 22.964 1.00 96.00 91 ILE A CA 1
ATOM 678 C C . ILE A 1 91 ? -10.952 4.659 23.375 1.00 96.00 91 ILE A C 1
ATOM 680 O O . ILE A 1 91 ? -10.130 4.389 24.246 1.00 96.00 91 ILE A O 1
ATOM 684 N N . ARG A 1 92 ? -11.021 5.867 22.796 1.00 94.38 92 ARG A N 1
ATOM 685 C CA . ARG A 1 92 ? -9.983 6.918 22.867 1.00 94.38 92 ARG A CA 1
ATOM 686 C C . ARG A 1 92 ? -9.320 7.087 24.235 1.00 94.38 92 ARG A C 1
ATOM 688 O O . ARG A 1 92 ? -8.099 7.050 24.333 1.00 94.38 92 ARG A O 1
ATOM 695 N N . GLU A 1 93 ? -10.112 7.270 25.287 1.00 94.31 93 GLU A N 1
ATOM 696 C CA . GLU A 1 93 ? -9.602 7.561 26.638 1.00 94.31 93 GLU A CA 1
ATOM 697 C C . GLU A 1 93 ? -8.981 6.346 27.338 1.00 94.31 93 GLU A C 1
ATOM 699 O O . GLU A 1 93 ? -8.073 6.489 28.154 1.00 94.31 93 GLU A O 1
ATOM 704 N N . ASP A 1 94 ? -9.473 5.144 27.035 1.00 96.00 94 ASP A N 1
ATOM 705 C CA . ASP A 1 94 ? -8.983 3.903 27.635 1.00 96.00 94 ASP A CA 1
ATOM 706 C C . ASP A 1 94 ? -7.988 3.172 26.725 1.00 96.00 94 ASP A C 1
ATOM 708 O O . ASP A 1 94 ? -7.445 2.145 27.126 1.00 96.00 94 ASP A O 1
ATOM 712 N N . LEU A 1 95 ? -7.687 3.706 25.537 1.00 94.06 95 LEU A N 1
ATOM 713 C CA . LEU A 1 95 ? -6.831 3.061 24.546 1.00 94.06 95 LEU A CA 1
ATOM 714 C C . LEU A 1 95 ? -5.477 2.595 25.109 1.00 94.06 95 LEU A C 1
ATOM 716 O O . LEU A 1 95 ? -5.138 1.439 24.862 1.00 94.06 95 LEU A O 1
ATOM 720 N N . PRO A 1 96 ? -4.741 3.380 25.929 1.00 92.12 96 PRO A N 1
ATOM 721 C CA . PRO A 1 96 ? -3.483 2.912 26.517 1.00 92.12 96 PRO A CA 1
ATOM 722 C C . PRO A 1 96 ? -3.626 1.670 27.410 1.00 92.12 96 PRO A C 1
ATOM 724 O O . PRO A 1 96 ? -2.648 0.958 27.615 1.00 92.12 96 PRO A O 1
ATOM 727 N N . LYS A 1 97 ? -4.828 1.409 27.946 1.00 91.94 97 LYS A N 1
ATOM 728 C CA . LYS A 1 97 ? -5.152 0.206 28.732 1.00 91.94 97 LYS A CA 1
ATOM 729 C C . LYS A 1 97 ? -5.649 -0.949 27.859 1.00 91.94 97 LYS A C 1
ATOM 731 O O . LYS A 1 97 ? -5.534 -2.095 28.270 1.00 91.94 97 LYS A O 1
ATOM 736 N N . LEU A 1 98 ? -6.237 -0.644 26.700 1.00 92.62 98 LEU A N 1
ATOM 737 C CA . LEU A 1 98 ? -6.834 -1.623 25.787 1.00 92.62 98 LEU A CA 1
ATOM 738 C C . LEU A 1 98 ? -5.805 -2.217 24.812 1.00 92.62 98 LEU A C 1
ATOM 740 O O . LEU A 1 98 ? -5.820 -3.419 24.532 1.00 92.62 98 LEU A O 1
ATOM 744 N N . SER A 1 99 ? -4.935 -1.361 24.270 1.00 92.62 99 SER A N 1
ATOM 745 C CA . SER A 1 99 ? -3.855 -1.718 23.351 1.00 92.62 99 SER A CA 1
ATOM 746 C C . SER A 1 99 ? -2.720 -0.700 23.444 1.00 92.62 99 SER A C 1
ATOM 748 O O . SER A 1 99 ? -2.813 0.432 22.958 1.00 92.62 99 SER A O 1
ATOM 750 N N . ILE A 1 100 ? -1.610 -1.128 24.044 1.00 90.94 100 ILE A N 1
ATOM 751 C CA . ILE A 1 100 ? -0.383 -0.328 24.117 1.00 90.94 100 ILE A CA 1
ATOM 752 C C . ILE A 1 100 ? 0.174 -0.106 22.705 1.00 90.94 100 ILE A C 1
ATOM 754 O O . ILE A 1 100 ? 0.648 0.991 22.402 1.00 90.94 100 ILE A O 1
ATOM 758 N N . SER A 1 101 ? 0.087 -1.122 21.841 1.00 92.94 101 SER A N 1
ATOM 759 C CA . SER A 1 101 ? 0.564 -1.061 20.459 1.00 92.94 101 SER A CA 1
ATOM 760 C C . SER A 1 101 ? -0.154 0.037 19.665 1.00 92.94 101 SER A C 1
ATOM 762 O O . SER A 1 101 ? 0.511 0.919 19.121 1.00 92.94 101 SER A O 1
ATOM 764 N N . MET A 1 102 ? -1.495 0.076 19.679 1.00 94.19 102 MET A N 1
ATOM 765 C CA . MET A 1 102 ? -2.260 1.142 19.012 1.00 94.19 102 MET A CA 1
ATOM 766 C C . MET A 1 102 ? -1.965 2.526 19.593 1.00 94.19 102 MET A C 1
ATOM 768 O O . MET A 1 102 ? -1.761 3.475 18.839 1.00 94.19 102 MET A O 1
ATOM 772 N N . ALA A 1 103 ? -1.897 2.655 20.923 1.00 94.38 103 ALA A N 1
ATOM 773 C CA . ALA A 1 103 ? -1.607 3.938 21.561 1.00 94.38 103 ALA A CA 1
ATOM 774 C C . ALA A 1 103 ? -0.243 4.502 21.122 1.00 94.38 103 ALA A C 1
ATOM 776 O O . ALA A 1 103 ? -0.105 5.700 20.881 1.00 94.38 103 ALA A O 1
ATOM 777 N N . LYS A 1 104 ? 0.766 3.638 20.972 1.00 94.25 104 LYS A N 1
ATOM 778 C CA . LYS A 1 104 ? 2.093 4.044 20.500 1.00 94.25 104 LYS A CA 1
ATOM 779 C C . LYS A 1 104 ? 2.143 4.303 18.996 1.00 94.25 104 LYS A C 1
ATOM 781 O O . LYS A 1 104 ? 2.863 5.215 18.598 1.00 94.25 104 LYS A O 1
ATOM 786 N N . LEU A 1 105 ? 1.372 3.573 18.184 1.00 95.31 105 LEU A N 1
ATOM 787 C CA . LEU A 1 105 ? 1.217 3.871 16.755 1.00 95.31 105 LEU A CA 1
ATOM 788 C C . LEU A 1 105 ? 0.626 5.269 16.540 1.00 95.31 105 LEU A C 1
ATOM 790 O O . LEU A 1 105 ? 1.164 6.026 15.740 1.00 95.31 105 LEU A O 1
ATOM 794 N N . ILE A 1 106 ? -0.401 5.649 17.309 1.00 95.38 106 ILE A N 1
ATOM 795 C CA . ILE A 1 106 ? -0.996 6.996 17.248 1.00 95.38 106 ILE A CA 1
ATOM 796 C C . ILE A 1 106 ? 0.047 8.066 17.559 1.00 95.38 106 ILE A C 1
ATOM 798 O O . ILE A 1 106 ? 0.187 9.017 16.800 1.00 95.38 106 ILE A O 1
ATOM 802 N N . THR A 1 107 ? 0.818 7.903 18.638 1.00 94.19 107 THR A N 1
ATOM 803 C CA . THR A 1 107 ? 1.889 8.852 18.980 1.00 94.19 107 THR A CA 1
ATOM 804 C C . THR A 1 107 ? 2.973 8.904 17.903 1.00 94.19 107 THR A C 1
ATOM 806 O O . THR A 1 107 ? 3.491 9.976 17.601 1.00 94.19 107 THR A O 1
ATOM 809 N N . PHE A 1 108 ? 3.333 7.758 17.319 1.00 94.12 108 PHE A N 1
ATOM 810 C CA . PHE A 1 108 ? 4.352 7.684 16.274 1.00 94.12 108 PHE A CA 1
ATOM 811 C C . PHE A 1 108 ? 3.918 8.404 14.993 1.00 94.12 108 PHE A C 1
ATOM 813 O O . PHE A 1 108 ? 4.711 9.157 14.432 1.00 94.12 108 PHE A O 1
ATOM 820 N N . ILE A 1 109 ? 2.676 8.185 14.555 1.00 94.81 109 ILE A N 1
ATOM 821 C CA . ILE A 1 109 ? 2.107 8.790 13.344 1.00 94.81 109 ILE A CA 1
ATOM 822 C C . ILE A 1 109 ? 1.806 10.268 13.582 1.00 94.81 109 ILE A C 1
ATOM 824 O O . ILE A 1 109 ? 2.260 11.113 12.823 1.00 94.81 109 ILE A O 1
ATOM 828 N N . GLY A 1 110 ? 1.143 10.610 14.690 1.00 90.75 110 GLY A N 1
ATOM 829 C CA . GLY A 1 110 ? 0.838 12.001 15.038 1.00 90.75 110 GLY A CA 1
ATOM 830 C C . GLY A 1 110 ? 2.085 12.861 15.282 1.00 90.75 110 GLY A C 1
ATOM 831 O O . GLY A 1 110 ? 2.024 14.082 15.187 1.00 90.75 110 GLY A O 1
ATOM 832 N N . GLY A 1 111 ? 3.234 12.240 15.571 1.00 88.38 111 GLY A N 1
ATOM 833 C CA . GLY A 1 111 ? 4.528 12.916 15.683 1.00 88.38 111 GLY A CA 1
ATOM 834 C C . GLY A 1 111 ? 5.272 13.110 14.356 1.00 88.38 111 GLY A C 1
ATOM 835 O O . GLY A 1 111 ? 6.386 13.635 14.371 1.00 88.38 111 GLY A O 1
ATOM 836 N N . ARG A 1 112 ? 4.719 12.657 13.223 1.00 88.25 112 ARG A N 1
ATOM 837 C CA . ARG A 1 112 ? 5.375 12.678 11.911 1.00 88.25 112 ARG A CA 1
ATOM 838 C C . ARG A 1 112 ? 4.437 13.213 10.836 1.00 88.25 112 ARG A C 1
ATOM 840 O O . ARG A 1 112 ? 3.462 12.570 10.458 1.00 88.25 112 ARG A O 1
ATOM 847 N N . GLU A 1 113 ? 4.793 14.367 10.285 1.00 84.31 113 GLU A N 1
ATOM 848 C CA . GLU A 1 113 ? 4.104 14.911 9.117 1.00 84.31 113 GLU A CA 1
ATOM 849 C C . GLU A 1 113 ? 4.168 13.930 7.937 1.00 84.31 113 GLU A C 1
ATOM 851 O O . GLU A 1 113 ? 5.190 13.281 7.717 1.00 84.31 113 GLU A O 1
ATOM 856 N N . GLN A 1 114 ? 3.084 13.867 7.157 1.00 90.69 114 GLN A N 1
ATOM 857 C CA . GLN A 1 114 ? 2.998 13.087 5.915 1.00 90.69 114 GLN A CA 1
ATOM 858 C C . GLN A 1 114 ? 3.226 11.574 6.080 1.00 90.69 114 GLN A C 1
ATOM 860 O O . GLN A 1 114 ? 3.711 10.910 5.161 1.00 90.69 114 GLN A O 1
ATOM 865 N N . THR A 1 115 ? 2.851 11.023 7.235 1.00 95.38 115 THR A N 1
ATOM 866 C CA . THR A 1 115 ? 2.849 9.575 7.468 1.00 95.38 115 THR A CA 1
ATOM 867 C C . THR A 1 115 ? 1.455 9.071 7.805 1.00 95.38 115 THR A C 1
ATOM 869 O O . THR A 1 115 ? 0.668 9.784 8.423 1.00 95.38 115 THR A O 1
ATOM 872 N N . CYS A 1 116 ? 1.143 7.846 7.393 1.00 96.56 116 CYS A N 1
ATOM 873 C CA . CYS A 1 116 ? -0.114 7.187 7.730 1.00 96.56 116 CYS A CA 1
ATOM 874 C C . CYS A 1 116 ? 0.094 5.686 7.967 1.00 96.56 116 CYS A C 1
ATOM 876 O O . CYS A 1 116 ? 1.065 5.083 7.498 1.00 96.56 116 CYS A O 1
ATOM 878 N N . LEU A 1 117 ? -0.822 5.085 8.722 1.00 97.06 117 LEU A N 1
ATOM 879 C CA . LEU A 1 117 ? -0.949 3.640 8.856 1.00 97.06 117 LEU A CA 1
ATOM 880 C C . LEU A 1 117 ? -1.755 3.095 7.676 1.00 97.06 117 LEU A C 1
ATOM 882 O O . LEU A 1 117 ? -2.793 3.650 7.319 1.00 97.06 117 LEU A O 1
ATOM 886 N N . ILE A 1 118 ? -1.310 1.984 7.111 1.00 95.88 118 ILE A N 1
ATOM 887 C CA . ILE A 1 118 ? -2.005 1.252 6.056 1.00 95.88 118 ILE A CA 1
ATOM 888 C C . ILE A 1 118 ? -2.179 -0.212 6.454 1.00 95.88 118 ILE A C 1
ATOM 890 O O . ILE A 1 118 ? -1.422 -0.744 7.270 1.00 95.88 118 ILE A O 1
ATOM 894 N N . SER A 1 119 ? -3.148 -0.871 5.829 1.00 94.75 119 SER A N 1
ATOM 895 C CA . SER A 1 119 ? -3.235 -2.329 5.819 1.00 94.75 119 SER A CA 1
ATOM 896 C C . SER A 1 119 ? -2.153 -2.894 4.892 1.00 94.75 119 SER A C 1
ATOM 898 O O . SER A 1 119 ? -1.974 -2.419 3.769 1.00 94.75 119 SER A O 1
ATOM 900 N N . ALA A 1 120 ? -1.388 -3.871 5.374 1.00 92.56 120 ALA A N 1
ATOM 901 C CA . ALA A 1 120 ? -0.274 -4.485 4.659 1.00 92.56 120 ALA A CA 1
ATOM 902 C C . ALA A 1 120 ? -0.273 -6.004 4.884 1.00 92.56 120 ALA A C 1
ATOM 904 O O . ALA A 1 120 ? 0.301 -6.508 5.848 1.00 92.56 120 ALA A O 1
ATOM 905 N N . CYS A 1 121 ? -0.893 -6.751 3.966 1.00 85.19 121 CYS A N 1
ATOM 906 C CA . CYS A 1 121 ? -1.122 -8.198 4.097 1.00 85.19 121 CYS A CA 1
ATOM 907 C C . CYS A 1 121 ? 0.150 -9.045 4.288 1.00 85.19 121 CYS A C 1
ATOM 909 O O . CYS A 1 121 ? 0.074 -10.159 4.805 1.00 85.19 121 CYS A O 1
ATOM 911 N N . SER A 1 122 ? 1.306 -8.544 3.848 1.00 85.62 122 SER A N 1
ATOM 912 C CA . SER A 1 122 ? 2.602 -9.219 3.976 1.00 85.62 122 SER A CA 1
ATOM 913 C C . SER A 1 122 ? 3.298 -8.996 5.325 1.00 85.62 122 SER A C 1
ATOM 915 O O . SER A 1 122 ? 4.287 -9.669 5.602 1.00 85.62 122 SER A O 1
ATOM 917 N N . ASP A 1 123 ? 2.811 -8.078 6.165 1.00 91.25 123 ASP A N 1
ATOM 918 C CA . ASP A 1 123 ? 3.319 -7.856 7.524 1.00 91.25 123 ASP A CA 1
ATOM 919 C C . ASP A 1 123 ? 2.640 -8.801 8.535 1.00 91.25 123 ASP A C 1
ATOM 921 O O . ASP A 1 123 ? 1.463 -9.146 8.405 1.00 91.25 123 ASP A O 1
ATOM 925 N N . GLN A 1 124 ? 3.360 -9.214 9.585 1.00 89.81 124 GLN A N 1
ATOM 926 C CA . GLN A 1 124 ? 2.831 -10.140 10.597 1.00 89.81 124 GLN A CA 1
ATOM 927 C C . GLN A 1 124 ? 1.630 -9.565 11.368 1.00 89.81 124 GLN A C 1
ATOM 929 O O . GLN A 1 124 ? 0.730 -10.312 11.754 1.00 89.81 124 GLN A O 1
ATOM 934 N N . THR A 1 125 ? 1.608 -8.253 11.589 1.00 91.00 125 THR A N 1
ATOM 935 C CA . THR A 1 125 ? 0.496 -7.518 12.207 1.00 91.00 125 THR A CA 1
ATOM 936 C C . THR A 1 125 ? -0.568 -7.098 11.199 1.00 91.00 125 THR A C 1
ATOM 938 O O . THR A 1 125 ? -1.566 -6.512 11.601 1.00 91.00 125 THR A O 1
ATOM 941 N N . GLY A 1 126 ? -0.369 -7.369 9.904 1.00 94.44 126 GLY A N 1
ATOM 942 C CA . GLY A 1 126 ? -1.235 -6.889 8.829 1.00 94.44 126 GLY A CA 1
ATOM 943 C C . GLY A 1 126 ? -1.174 -5.375 8.611 1.00 94.44 126 GLY A C 1
ATOM 944 O O . GLY A 1 126 ? -2.042 -4.840 7.932 1.00 94.44 126 GLY A O 1
ATOM 945 N N . LEU A 1 127 ? -0.195 -4.671 9.190 1.00 96.38 127 LEU A N 1
ATOM 946 C CA . LEU A 1 127 ? -0.113 -3.210 9.176 1.00 96.38 127 LEU A CA 1
ATOM 947 C C . LEU A 1 127 ? 1.250 -2.728 8.663 1.00 96.38 127 LEU A C 1
ATOM 949 O O . LEU A 1 127 ? 2.294 -3.333 8.910 1.00 96.38 127 LEU A O 1
ATOM 953 N N . GLY A 1 128 ? 1.245 -1.592 7.976 1.00 96.44 128 GLY A N 1
ATOM 954 C CA . GLY A 1 128 ? 2.442 -0.920 7.477 1.00 96.44 128 GLY A CA 1
ATOM 955 C C . GLY A 1 128 ? 2.370 0.580 7.722 1.00 96.44 128 GLY A C 1
ATOM 956 O O . GLY A 1 128 ? 1.285 1.148 7.752 1.00 96.44 128 GLY A O 1
ATOM 957 N N . ILE A 1 129 ? 3.515 1.238 7.888 1.00 96.12 129 ILE A N 1
ATOM 958 C CA . ILE A 1 129 ? 3.580 2.703 7.919 1.00 96.12 129 ILE A CA 1
ATOM 959 C C . ILE A 1 129 ? 4.101 3.209 6.591 1.00 96.12 129 ILE A C 1
ATOM 961 O O . ILE A 1 129 ? 5.206 2.863 6.174 1.00 96.12 129 ILE A O 1
ATOM 965 N N . MET A 1 130 ? 3.307 4.057 5.959 1.00 96.00 130 MET A N 1
ATOM 966 C CA . MET A 1 130 ? 3.647 4.714 4.713 1.00 96.00 130 MET A CA 1
ATOM 967 C C . MET A 1 130 ? 4.075 6.158 4.981 1.00 96.00 130 MET A C 1
ATOM 969 O O . MET A 1 130 ? 3.534 6.829 5.859 1.00 96.00 130 MET A O 1
ATOM 973 N N . ASP A 1 131 ? 5.062 6.623 4.221 1.00 94.25 131 ASP A N 1
ATOM 974 C CA . ASP A 1 131 ? 5.562 8.000 4.224 1.00 94.25 131 ASP A CA 1
ATOM 975 C C . ASP A 1 131 ? 5.477 8.548 2.797 1.00 94.25 131 ASP A C 1
ATOM 977 O O . ASP A 1 131 ? 5.845 7.863 1.842 1.00 94.25 131 ASP A O 1
ATOM 981 N N . ALA A 1 132 ? 5.019 9.788 2.642 1.00 92.56 132 ALA A N 1
ATOM 982 C CA . ALA A 1 132 ? 4.929 10.454 1.347 1.00 92.56 132 ALA A CA 1
ATOM 983 C C . ALA A 1 132 ? 6.287 10.580 0.633 1.00 92.56 132 ALA A C 1
ATOM 985 O O . ALA A 1 132 ? 6.330 10.671 -0.593 1.00 92.56 132 ALA A O 1
ATOM 986 N N . LYS A 1 133 ? 7.397 10.620 1.385 1.00 89.81 133 LYS A N 1
ATOM 987 C CA . LYS A 1 133 ? 8.741 10.889 0.843 1.00 89.81 133 LYS A CA 1
ATOM 988 C C . LYS A 1 133 ? 9.520 9.637 0.454 1.00 89.81 133 LYS A C 1
ATOM 990 O O . LYS A 1 133 ? 10.422 9.727 -0.375 1.00 89.81 133 LYS A O 1
ATOM 995 N N . ASN A 1 134 ? 9.215 8.496 1.064 1.00 87.94 134 ASN A N 1
ATOM 996 C CA . ASN A 1 134 ? 10.015 7.280 0.946 1.00 87.94 134 ASN A CA 1
ATOM 997 C C . ASN A 1 134 ? 9.185 6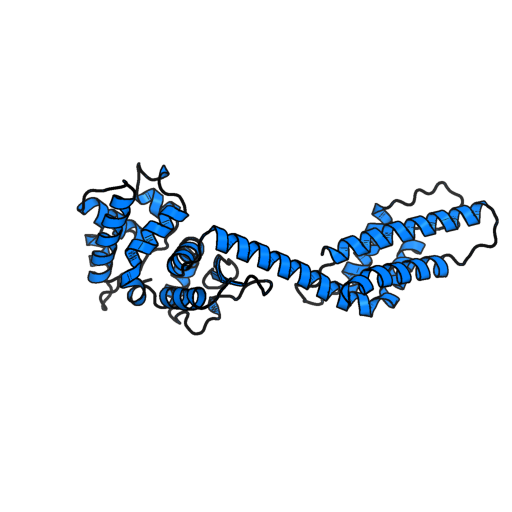.158 0.338 1.00 87.94 134 ASN A C 1
ATOM 999 O O . ASN A 1 134 ? 8.217 5.731 0.949 1.00 87.94 134 ASN A O 1
ATOM 1003 N N . ALA A 1 135 ? 9.596 5.663 -0.829 1.00 88.88 135 ALA A N 1
ATOM 1004 C CA . ALA A 1 135 ? 8.901 4.598 -1.541 1.00 88.88 135 ALA A CA 1
ATOM 1005 C C . ALA A 1 135 ? 8.719 3.322 -0.696 1.00 88.88 135 ALA A C 1
ATOM 1007 O O . ALA A 1 135 ? 9.659 2.857 -0.046 1.00 88.88 135 ALA A O 1
ATOM 1008 N N . GLY A 1 136 ? 7.526 2.725 -0.767 1.00 89.69 136 GLY A N 1
ATOM 1009 C CA . GLY A 1 136 ? 7.173 1.519 -0.019 1.00 89.69 136 GLY A CA 1
ATOM 1010 C C . GLY A 1 136 ? 6.635 1.825 1.379 1.00 89.69 136 GLY A C 1
ATOM 1011 O O . GLY A 1 136 ? 6.165 2.926 1.656 1.00 89.69 136 GLY A O 1
ATOM 1012 N N . TYR A 1 137 ? 6.676 0.840 2.273 1.00 92.81 137 TYR A N 1
ATOM 1013 C CA . TYR A 1 137 ? 6.194 0.995 3.645 1.00 92.81 137 TYR A CA 1
ATOM 1014 C C . TYR A 1 137 ? 7.152 0.342 4.644 1.00 92.81 137 TYR A C 1
ATOM 1016 O O . TYR A 1 137 ? 7.900 -0.580 4.317 1.00 92.81 137 TYR A O 1
ATOM 1024 N N . LEU A 1 138 ? 7.111 0.823 5.884 1.00 92.88 138 LEU A N 1
ATOM 1025 C CA . LEU A 1 138 ? 7.789 0.223 7.025 1.00 92.88 138 LEU A CA 1
ATOM 1026 C C . LEU A 1 138 ? 6.855 -0.811 7.680 1.00 92.88 138 LEU A C 1
ATOM 1028 O O . LEU A 1 138 ? 5.803 -0.411 8.184 1.00 92.88 138 LEU A O 1
ATOM 1032 N N . PRO A 1 139 ? 7.209 -2.109 7.706 1.00 93.94 139 PRO A N 1
ATOM 1033 C CA . PRO A 1 139 ? 6.389 -3.137 8.347 1.00 93.94 139 PRO A CA 1
ATOM 1034 C C . PRO A 1 139 ? 6.242 -2.857 9.849 1.00 93.94 139 PRO A C 1
ATOM 1036 O O . PRO A 1 139 ? 7.240 -2.631 10.546 1.00 93.94 139 PRO A O 1
ATOM 1039 N N . VAL A 1 140 ? 5.006 -2.832 10.355 1.00 94.69 140 VAL A N 1
ATOM 1040 C CA . VAL A 1 140 ? 4.726 -2.498 11.760 1.00 94.69 140 VAL A CA 1
ATOM 1041 C C . VAL A 1 140 ? 5.264 -3.573 12.699 1.00 94.69 140 VAL A C 1
ATOM 1043 O O . VAL A 1 140 ? 5.741 -3.230 13.781 1.00 94.69 140 VAL A O 1
ATOM 1046 N N . SER A 1 141 ? 5.318 -4.842 12.278 1.00 91.19 141 SER A N 1
ATOM 1047 C CA . SER A 1 141 ? 5.879 -5.928 13.094 1.00 91.19 141 SER A CA 1
ATOM 1048 C C . SER A 1 141 ? 7.339 -5.699 13.500 1.00 91.19 141 SER A C 1
ATOM 1050 O O . SER A 1 141 ? 7.799 -6.255 14.494 1.00 91.19 141 SER A O 1
ATOM 1052 N N . ASN A 1 142 ? 8.073 -4.858 12.764 1.00 89.56 142 ASN A N 1
ATOM 1053 C CA . ASN A 1 142 ? 9.476 -4.545 13.040 1.00 89.56 142 ASN A CA 1
ATOM 1054 C C . ASN A 1 142 ? 9.657 -3.424 14.080 1.00 89.56 142 ASN A C 1
ATOM 1056 O O . ASN A 1 142 ? 10.786 -3.066 14.432 1.00 89.56 142 ASN A O 1
ATOM 1060 N N . MET A 1 143 ? 8.570 -2.830 14.578 1.00 90.12 143 MET A N 1
ATOM 1061 C CA . MET A 1 143 ? 8.636 -1.751 15.556 1.00 90.12 143 MET A CA 1
ATOM 1062 C C . MET A 1 143 ? 8.852 -2.285 16.969 1.00 90.12 143 MET A C 1
ATOM 1064 O O . MET A 1 143 ? 8.096 -3.109 17.468 1.00 90.12 143 MET A O 1
ATOM 1068 N N . ARG A 1 144 ? 9.835 -1.712 17.676 1.00 86.88 144 ARG A N 1
ATOM 1069 C CA . ARG A 1 144 ? 10.241 -2.122 19.040 1.00 86.88 144 ARG A CA 1
ATOM 1070 C C . ARG A 1 144 ? 9.123 -2.106 20.082 1.00 86.88 144 ARG A C 1
ATOM 1072 O O . ARG A 1 144 ? 9.305 -2.617 21.181 1.00 86.88 144 ARG A O 1
ATOM 1079 N N . PHE A 1 145 ? 8.033 -1.411 19.793 1.00 85.44 145 PHE A N 1
ATOM 1080 C CA . PHE A 1 145 ? 6.949 -1.203 20.730 1.00 85.44 145 PHE A CA 1
ATOM 1081 C C . PHE A 1 145 ? 5.689 -2.008 20.432 1.00 85.44 145 PHE A C 1
ATOM 1083 O O . PHE A 1 145 ? 4.756 -1.928 21.233 1.00 85.44 145 PHE A O 1
ATOM 1090 N N . ILE A 1 146 ? 5.663 -2.735 19.315 1.00 86.25 146 ILE A N 1
ATOM 1091 C CA . ILE A 1 146 ? 4.620 -3.714 19.046 1.00 86.25 146 ILE A CA 1
ATOM 1092 C C . ILE A 1 146 ? 4.873 -4.884 19.985 1.00 86.25 146 ILE A C 1
ATOM 1094 O O . ILE A 1 146 ? 5.980 -5.423 20.042 1.00 86.25 146 ILE A O 1
ATOM 1098 N N . GLY A 1 147 ? 3.874 -5.152 20.826 1.00 65.69 147 GLY A N 1
ATOM 1099 C CA . GLY A 1 147 ? 3.990 -6.059 21.959 1.00 65.69 147 GLY A CA 1
ATOM 1100 C C . GLY A 1 147 ? 4.490 -7.442 21.546 1.00 65.69 147 GLY A C 1
ATOM 1101 O O . GLY A 1 147 ? 4.093 -7.979 20.518 1.00 65.69 147 GLY A O 1
ATOM 1102 N N . ALA A 1 148 ? 5.320 -8.050 22.395 1.00 60.25 148 ALA A N 1
ATOM 1103 C CA . ALA A 1 148 ? 5.743 -9.447 22.261 1.00 60.25 148 ALA A CA 1
ATOM 1104 C C . ALA A 1 148 ? 4.590 -10.451 22.480 1.00 60.25 148 ALA A C 1
ATOM 1106 O O . ALA A 1 148 ? 4.790 -11.662 22.409 1.00 60.25 148 ALA A O 1
ATOM 1107 N N . GLU A 1 149 ? 3.391 -9.963 22.801 1.00 76.62 149 GLU A N 1
ATOM 1108 C CA . GLU A 1 149 ? 2.233 -10.784 23.113 1.00 76.62 149 GLU A CA 1
ATOM 1109 C C . GLU A 1 149 ? 1.525 -11.220 21.828 1.00 76.62 149 GLU A C 1
ATOM 1111 O O . GLU A 1 149 ? 0.853 -10.434 21.156 1.00 76.62 149 GLU A O 1
ATOM 1116 N N . GLU A 1 150 ? 1.636 -12.512 21.522 1.00 80.69 150 GLU A N 1
ATOM 1117 C CA . GLU A 1 150 ? 1.090 -13.149 20.316 1.00 80.69 150 GLU A CA 1
ATOM 1118 C C . GLU A 1 150 ? -0.396 -12.830 20.084 1.00 80.69 150 GLU A C 1
ATOM 1120 O O . GLU A 1 150 ? -0.833 -12.627 18.952 1.00 80.69 150 GLU A O 1
ATOM 1125 N N . HIS A 1 151 ? -1.172 -12.703 21.163 1.00 84.00 151 HIS A N 1
ATOM 1126 C CA . HIS A 1 151 ? -2.597 -12.405 21.083 1.00 84.00 151 HIS A CA 1
ATOM 1127 C C . HIS A 1 151 ? -2.898 -10.977 20.582 1.00 84.00 151 HIS A C 1
ATOM 1129 O O . HIS A 1 151 ? -3.910 -10.768 19.912 1.00 84.00 151 HIS A O 1
ATOM 1135 N N . GLU A 1 152 ? -2.060 -9.979 20.901 1.00 88.31 152 GLU A N 1
ATOM 1136 C CA . GLU A 1 152 ? -2.260 -8.605 20.426 1.00 88.31 152 GLU A CA 1
ATOM 1137 C C . GLU A 1 152 ? -1.907 -8.514 18.941 1.00 88.31 152 GLU A C 1
ATOM 1139 O O . GLU A 1 152 ? -2.685 -7.958 18.169 1.00 88.31 152 GLU A O 1
ATOM 1144 N N . VAL A 1 153 ? -0.799 -9.139 18.537 1.00 90.38 153 VAL A N 1
ATOM 1145 C CA . VAL A 1 153 ? -0.366 -9.232 17.135 1.00 90.38 153 VAL A CA 1
ATOM 1146 C C . VAL A 1 153 ? -1.423 -9.924 16.273 1.00 90.38 153 VAL A C 1
ATOM 1148 O O . VAL A 1 153 ? -1.794 -9.403 15.222 1.00 90.38 153 VAL A O 1
ATOM 1151 N N . ALA A 1 154 ? -1.960 -11.058 16.732 1.00 90.56 154 ALA A N 1
ATOM 1152 C CA . ALA A 1 154 ? -3.029 -11.764 16.031 1.00 90.56 154 ALA A CA 1
ATOM 1153 C C . ALA A 1 154 ? -4.291 -10.899 15.895 1.00 90.56 154 ALA A C 1
ATOM 1155 O O . ALA A 1 154 ? -4.897 -10.849 14.822 1.00 90.56 154 ALA A O 1
ATOM 1156 N N . TRP A 1 155 ? -4.663 -10.177 16.958 1.00 93.56 155 TRP A N 1
ATOM 1157 C CA . TRP A 1 155 ? -5.816 -9.282 16.931 1.00 93.56 155 TRP A CA 1
ATOM 1158 C C . TRP A 1 155 ? -5.626 -8.128 15.938 1.00 93.56 155 TRP A C 1
ATOM 1160 O O . TRP A 1 155 ? -6.524 -7.897 15.127 1.00 93.56 155 TRP A O 1
ATOM 1170 N N . LEU A 1 156 ? -4.458 -7.467 15.949 1.00 94.19 156 LEU A N 1
ATOM 1171 C CA . LEU A 1 156 ? -4.101 -6.409 14.993 1.00 94.19 156 LEU A CA 1
ATOM 1172 C C . LEU A 1 156 ? -4.213 -6.918 1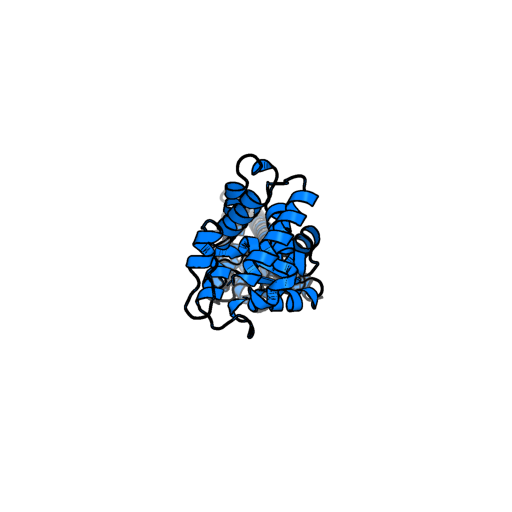3.555 1.00 94.19 156 LEU A C 1
ATOM 1174 O O . LEU A 1 156 ? -4.909 -6.305 12.753 1.00 94.19 156 LEU A O 1
ATOM 1178 N N . ARG A 1 157 ? -3.637 -8.092 13.268 1.00 94.12 157 ARG A N 1
ATOM 1179 C CA . ARG A 1 157 ? -3.693 -8.716 11.939 1.00 94.12 157 ARG A CA 1
ATOM 1180 C C . ARG A 1 157 ? -5.118 -8.976 11.475 1.00 94.12 157 ARG A C 1
ATOM 1182 O O . ARG A 1 157 ? -5.459 -8.698 10.334 1.00 94.12 157 ARG A O 1
ATOM 1189 N N . SER A 1 158 ? -5.948 -9.515 12.361 1.00 93.31 158 SER A N 1
ATOM 1190 C CA . SER A 1 158 ? -7.341 -9.847 12.047 1.00 93.31 158 SER A CA 1
ATOM 1191 C C . SER A 1 158 ? -8.281 -8.635 11.979 1.00 93.31 158 SER A C 1
ATOM 1193 O O . SER A 1 158 ? -9.414 -8.785 11.536 1.00 93.31 158 SER A O 1
ATOM 1195 N N . SER A 1 159 ? -7.821 -7.459 12.419 1.00 95.06 159 SER A N 1
ATOM 1196 C CA . SER A 1 159 ? -8.601 -6.212 12.468 1.00 95.06 159 SER A CA 1
ATOM 1197 C C . SER A 1 159 ? -7.896 -5.067 11.720 1.00 95.06 159 SER A C 1
ATOM 1199 O O . SER A 1 159 ? -8.151 -3.898 12.005 1.00 95.06 159 SER A O 1
ATOM 1201 N N . ALA A 1 160 ? -6.969 -5.390 10.810 1.00 95.06 160 ALA A N 1
ATOM 1202 C CA . ALA A 1 160 ? -5.985 -4.448 10.276 1.00 95.06 160 ALA A CA 1
ATOM 1203 C C . ALA A 1 160 ? -6.617 -3.224 9.600 1.00 95.06 160 ALA A C 1
ATOM 1205 O O . ALA A 1 160 ? -6.211 -2.099 9.881 1.00 95.06 160 ALA A O 1
ATOM 1206 N N . ASP A 1 161 ? -7.648 -3.424 8.779 1.00 93.75 161 ASP A N 1
ATOM 1207 C CA . ASP A 1 161 ? -8.291 -2.332 8.041 1.00 93.75 161 ASP A CA 1
ATOM 1208 C C . ASP A 1 161 ? -8.951 -1.322 8.991 1.00 93.75 161 ASP A C 1
ATOM 1210 O O . ASP A 1 161 ? -8.703 -0.117 8.910 1.00 93.75 161 ASP A O 1
ATOM 1214 N N . LEU A 1 162 ? -9.716 -1.813 9.972 1.00 94.06 162 LEU A N 1
ATOM 1215 C CA . LEU A 1 162 ? -10.343 -0.960 10.980 1.00 94.06 162 LEU A CA 1
ATOM 1216 C C . LEU A 1 162 ? -9.293 -0.259 11.851 1.00 94.06 162 LEU A C 1
ATOM 1218 O O . LEU A 1 162 ? -9.451 0.917 12.186 1.00 94.06 162 LEU A O 1
ATOM 1222 N N . VAL A 1 163 ? -8.218 -0.963 12.221 1.00 95.38 163 VAL A N 1
ATOM 1223 C CA . VAL A 1 163 ? -7.113 -0.405 13.013 1.00 95.38 163 VAL A CA 1
ATOM 1224 C C . VAL A 1 163 ? -6.395 0.701 12.244 1.00 95.38 163 VAL A C 1
ATOM 1226 O O . VAL A 1 163 ? -6.122 1.740 12.842 1.00 95.38 163 VAL A O 1
ATOM 1229 N N . ALA A 1 164 ? -6.133 0.519 10.947 1.00 95.75 164 ALA A N 1
ATOM 1230 C CA . ALA A 1 164 ? -5.507 1.524 10.093 1.00 95.75 164 ALA A CA 1
ATOM 1231 C C . ALA A 1 164 ? -6.305 2.833 10.103 1.00 95.75 164 ALA A C 1
ATOM 1233 O O . ALA A 1 164 ? -5.762 3.882 10.453 1.00 95.75 164 ALA A O 1
ATOM 1234 N N . ILE A 1 165 ? -7.612 2.754 9.832 1.00 94.44 165 ILE A N 1
ATOM 1235 C CA . ILE A 1 165 ? -8.496 3.926 9.831 1.00 94.44 165 ILE A CA 1
ATOM 1236 C C . ILE A 1 165 ? -8.568 4.544 11.235 1.00 94.44 165 ILE A C 1
ATOM 1238 O O . ILE A 1 165 ? -8.356 5.741 11.400 1.00 94.44 165 ILE A O 1
ATOM 1242 N N . THR A 1 166 ? -8.783 3.726 12.270 1.00 94.50 166 THR A N 1
ATOM 1243 C CA . THR A 1 166 ? -8.917 4.188 13.663 1.00 94.50 166 THR A CA 1
ATOM 1244 C C . THR A 1 166 ? -7.670 4.926 14.150 1.00 94.50 166 THR A C 1
ATOM 1246 O O . THR A 1 166 ? -7.772 5.982 14.775 1.00 94.50 166 THR A O 1
ATOM 1249 N N . VAL A 1 167 ? -6.483 4.371 13.895 1.00 95.69 167 VAL A N 1
ATOM 1250 C CA . VAL A 1 167 ? -5.214 4.976 14.311 1.00 95.69 167 VAL A CA 1
ATOM 1251 C C . VAL A 1 167 ? -4.962 6.274 13.555 1.00 95.69 167 VAL A C 1
ATOM 1253 O O . VAL A 1 167 ? -4.589 7.253 14.197 1.00 95.69 167 VAL A O 1
ATOM 1256 N N . ASN A 1 168 ? -5.203 6.312 12.241 1.00 95.69 168 ASN A N 1
ATOM 1257 C CA . ASN A 1 168 ? -5.060 7.534 11.448 1.00 95.69 168 ASN A CA 1
ATOM 1258 C C . ASN A 1 168 ? -5.999 8.634 11.958 1.00 95.69 168 ASN A C 1
ATOM 1260 O O . ASN A 1 168 ? -5.523 9.715 12.307 1.00 95.69 168 ASN A O 1
ATOM 1264 N N . THR A 1 169 ? -7.290 8.329 12.150 1.00 92.12 169 THR A N 1
ATOM 1265 C CA . THR A 1 169 ? -8.271 9.268 12.718 1.00 92.12 169 THR A CA 1
ATOM 1266 C C . THR A 1 169 ? -7.808 9.810 14.074 1.00 92.12 169 THR A C 1
ATOM 1268 O O . THR A 1 169 ? -7.836 11.018 14.314 1.00 92.12 169 THR A O 1
ATOM 1271 N N . LEU A 1 170 ? -7.352 8.940 14.981 1.00 94.38 170 LEU A N 1
ATOM 1272 C CA . LEU A 1 170 ? -6.902 9.358 16.313 1.00 94.38 170 LEU A CA 1
ATOM 1273 C C . LEU A 1 170 ? -5.564 10.112 16.298 1.00 94.38 170 LEU A C 1
ATOM 1275 O O . LEU A 1 170 ? -5.319 10.910 17.204 1.00 94.38 170 LEU A O 1
ATOM 1279 N N . ALA A 1 171 ? -4.722 9.882 15.290 1.00 94.88 171 ALA A N 1
ATOM 1280 C CA . ALA A 1 171 ? -3.487 10.625 15.047 1.00 94.88 171 ALA A CA 1
ATOM 1281 C C . ALA A 1 171 ? -3.724 11.977 14.350 1.00 94.88 171 ALA A C 1
ATOM 1283 O O . ALA A 1 171 ? -2.784 12.758 14.219 1.00 94.88 171 ALA A O 1
ATOM 1284 N N . GLY A 1 172 ? -4.963 12.272 13.940 1.00 92.50 172 GLY A N 1
ATOM 1285 C CA . GLY A 1 172 ? -5.312 13.492 13.214 1.00 92.50 172 GLY A CA 1
ATOM 1286 C C . GLY A 1 172 ? -4.975 13.440 11.724 1.00 92.50 172 GLY A C 1
ATOM 1287 O O . GLY A 1 172 ? -4.881 14.494 11.104 1.00 92.50 172 GLY A O 1
ATOM 1288 N N . VAL A 1 173 ? -4.788 12.239 11.169 1.00 93.00 173 VAL A N 1
ATOM 1289 C CA . VAL A 1 173 ? -4.600 12.007 9.736 1.00 93.00 173 VAL A CA 1
ATOM 1290 C C . VAL A 1 173 ? -5.950 11.644 9.135 1.00 93.00 173 VAL A C 1
ATOM 1292 O O . VAL A 1 173 ? -6.465 10.549 9.366 1.00 93.00 173 VAL A O 1
ATOM 1295 N N . ASP A 1 174 ? -6.542 12.570 8.388 1.00 88.69 174 ASP A N 1
ATOM 1296 C CA . ASP A 1 174 ? -7.825 12.319 7.735 1.00 88.69 174 ASP A CA 1
ATOM 1297 C C . ASP A 1 174 ? -7.681 11.434 6.477 1.00 88.69 174 ASP A C 1
ATOM 1299 O O . ASP A 1 174 ? -6.581 11.089 6.018 1.00 88.69 174 ASP A O 1
ATOM 1303 N N . THR A 1 175 ? -8.819 11.021 5.916 1.00 87.25 175 THR A N 1
ATOM 1304 C CA . THR A 1 175 ? -8.872 10.156 4.731 1.00 87.25 175 THR A CA 1
ATOM 1305 C C . THR A 1 175 ? -8.231 10.814 3.507 1.00 87.25 175 THR A C 1
ATOM 1307 O O . THR A 1 175 ? -7.552 10.138 2.736 1.00 87.25 175 THR A O 1
ATOM 1310 N N . HIS A 1 176 ? -8.402 12.127 3.327 1.00 90.69 176 HIS A N 1
ATOM 1311 C CA . HIS A 1 176 ? -7.831 12.856 2.196 1.00 90.69 176 HIS A CA 1
ATOM 1312 C C . HIS A 1 176 ? -6.304 12.899 2.296 1.00 90.69 176 HIS A C 1
ATOM 1314 O O . HIS A 1 176 ? -5.612 12.542 1.346 1.00 90.69 176 HIS A O 1
ATOM 1320 N N . GLN A 1 177 ? -5.774 13.236 3.471 1.00 92.12 177 GLN A N 1
ATOM 1321 C CA . GLN A 1 177 ? -4.340 13.217 3.749 1.00 92.12 177 GLN A CA 1
ATOM 1322 C C . GLN A 1 177 ? -3.742 11.821 3.544 1.00 92.12 177 GLN A C 1
ATOM 1324 O O . GLN A 1 177 ? -2.678 11.687 2.942 1.00 92.12 177 GLN A O 1
ATOM 1329 N N . SER A 1 178 ? -4.437 10.769 3.988 1.00 91.94 178 SER A N 1
ATOM 1330 C CA . SER A 1 178 ? -4.001 9.382 3.778 1.00 91.94 178 SER A CA 1
ATOM 1331 C C . SER A 1 178 ? -3.874 9.039 2.286 1.00 91.94 178 SER A C 1
ATOM 1333 O O . SER A 1 178 ? -2.890 8.419 1.879 1.00 91.94 178 SER A O 1
ATOM 1335 N N . LEU A 1 179 ? -4.829 9.481 1.458 1.00 92.62 179 LEU A N 1
ATOM 1336 C CA . LEU A 1 179 ? -4.795 9.298 0.001 1.00 92.62 179 LEU A CA 1
ATOM 1337 C C . LEU A 1 179 ? -3.670 10.104 -0.660 1.00 92.62 179 LEU A C 1
ATOM 1339 O O . LEU A 1 179 ? -2.992 9.595 -1.555 1.00 92.62 179 LEU A O 1
ATOM 1343 N N . GLU A 1 180 ? -3.432 11.339 -0.216 1.00 94.50 180 GLU A N 1
ATOM 1344 C CA . GLU A 1 180 ? -2.320 12.160 -0.707 1.00 94.50 180 GLU A CA 1
ATOM 1345 C C . GLU A 1 180 ? -0.960 11.530 -0.389 1.00 94.50 180 GLU A C 1
ATOM 1347 O O . GLU A 1 180 ? -0.088 11.488 -1.262 1.00 94.50 180 GLU A O 1
ATOM 1352 N N . ILE A 1 181 ? -0.793 11.002 0.829 1.00 95.06 181 ILE A N 1
ATOM 1353 C CA . ILE A 1 181 ? 0.410 10.272 1.251 1.00 95.06 181 ILE A CA 1
ATOM 1354 C C . ILE A 1 181 ? 0.610 9.041 0.369 1.00 95.06 181 ILE A C 1
ATOM 1356 O O . ILE A 1 181 ? 1.710 8.842 -0.146 1.00 95.06 181 ILE A O 1
ATOM 1360 N N . PHE A 1 182 ? -0.446 8.259 0.129 1.00 93.25 182 PHE A N 1
ATOM 1361 C CA . PHE A 1 182 ? -0.383 7.088 -0.744 1.00 93.25 182 PHE A CA 1
ATOM 1362 C C . PHE A 1 182 ? 0.042 7.452 -2.171 1.00 93.25 182 PHE A C 1
ATOM 1364 O O . PHE A 1 182 ? 0.965 6.857 -2.731 1.00 93.25 182 PHE A O 1
ATOM 1371 N N . ALA A 1 183 ? -0.574 8.482 -2.752 1.00 93.12 183 ALA A N 1
ATOM 1372 C CA . ALA A 1 183 ? -0.234 8.941 -4.092 1.00 93.12 183 ALA A CA 1
ATOM 1373 C C . ALA A 1 183 ? 1.208 9.478 -4.171 1.00 93.12 183 ALA A C 1
ATOM 1375 O O . ALA A 1 183 ? 1.907 9.242 -5.156 1.00 93.12 183 ALA A O 1
ATOM 1376 N N . ALA A 1 184 ? 1.673 10.195 -3.144 1.00 94.88 184 ALA A N 1
ATOM 1377 C CA . ALA A 1 184 ? 3.048 10.681 -3.066 1.00 94.88 184 ALA A CA 1
ATOM 1378 C C . ALA A 1 184 ? 4.062 9.537 -2.929 1.00 94.88 184 ALA A C 1
ATOM 1380 O O . ALA A 1 184 ? 5.060 9.528 -3.648 1.00 94.88 184 ALA A O 1
ATOM 1381 N N . ASN A 1 185 ? 3.763 8.544 -2.091 1.00 95.19 185 ASN A N 1
ATOM 1382 C CA . ASN A 1 185 ? 4.572 7.342 -1.927 1.00 95.19 185 ASN A CA 1
ATOM 1383 C C . ASN A 1 185 ? 4.712 6.565 -3.242 1.00 95.19 185 ASN A C 1
ATOM 1385 O O . ASN A 1 185 ? 5.822 6.207 -3.631 1.00 95.19 185 ASN A O 1
ATOM 1389 N N . SER A 1 186 ? 3.603 6.375 -3.963 1.00 91.88 186 SER A N 1
ATOM 1390 C CA . SER A 1 186 ? 3.603 5.729 -5.279 1.00 91.88 186 SER A CA 1
ATOM 1391 C C . SER A 1 186 ? 4.470 6.494 -6.285 1.00 91.88 186 SER A C 1
ATOM 1393 O O . SER A 1 186 ? 5.317 5.890 -6.941 1.00 91.88 186 SER A O 1
ATOM 1395 N N . ARG A 1 187 ? 4.360 7.831 -6.345 1.00 92.56 187 ARG A N 1
ATOM 1396 C CA . ARG A 1 187 ? 5.245 8.658 -7.188 1.00 92.56 187 ARG A CA 1
ATOM 1397 C C . ARG A 1 187 ? 6.718 8.523 -6.798 1.00 92.56 187 ARG A C 1
ATOM 1399 O O . ARG A 1 187 ? 7.571 8.469 -7.680 1.00 92.56 187 ARG A O 1
ATOM 1406 N N . ALA A 1 188 ? 7.023 8.471 -5.501 1.00 91.50 188 ALA A N 1
ATOM 1407 C CA . ALA A 1 188 ? 8.383 8.235 -5.021 1.00 91.50 188 ALA A CA 1
ATOM 1408 C C . ALA A 1 188 ? 8.896 6.847 -5.440 1.00 91.50 188 ALA A C 1
ATOM 1410 O O . ALA A 1 188 ? 10.068 6.720 -5.791 1.00 91.50 188 ALA A O 1
ATOM 1411 N N . GLY A 1 189 ? 8.021 5.834 -5.455 1.00 90.25 189 GLY A N 1
ATOM 1412 C CA . GLY A 1 189 ? 8.296 4.501 -5.991 1.00 90.25 189 GLY A CA 1
ATOM 1413 C C . GLY A 1 189 ? 8.678 4.536 -7.462 1.00 90.25 189 GLY A C 1
ATOM 1414 O O . GLY A 1 189 ? 9.785 4.131 -7.794 1.00 90.25 189 GLY A O 1
ATOM 1415 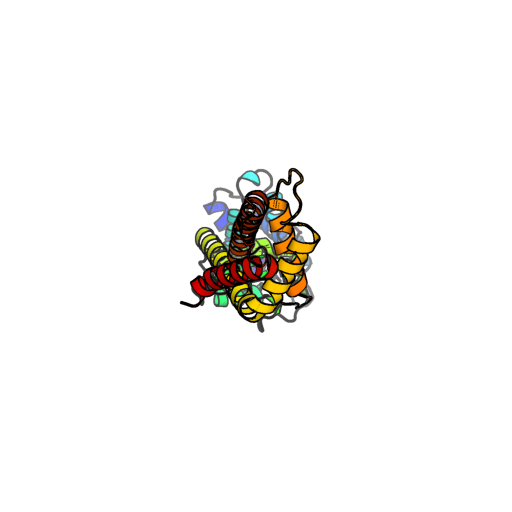N N . ASN A 1 190 ? 7.836 5.118 -8.314 1.00 90.00 190 ASN A N 1
ATOM 1416 C CA . ASN A 1 190 ? 8.115 5.217 -9.750 1.00 90.00 190 ASN A CA 1
ATOM 1417 C C . ASN A 1 190 ? 9.429 5.964 -10.019 1.00 90.00 190 ASN A C 1
ATOM 1419 O O . ASN A 1 190 ? 10.263 5.509 -10.793 1.00 90.00 190 ASN A O 1
ATOM 1423 N N . LYS A 1 191 ? 9.668 7.073 -9.305 1.00 90.94 191 LYS A N 1
ATOM 1424 C CA . LYS A 1 191 ? 10.939 7.800 -9.403 1.00 90.94 191 LYS A CA 1
ATOM 1425 C C . LYS A 1 191 ? 12.126 6.919 -9.006 1.00 90.94 191 LYS A C 1
ATOM 1427 O O . LYS A 1 191 ? 13.186 6.999 -9.620 1.00 90.94 191 LYS A O 1
ATOM 1432 N N . LYS A 1 192 ? 11.970 6.086 -7.974 1.00 90.69 192 LYS A N 1
ATOM 1433 C CA . LYS A 1 192 ? 13.025 5.176 -7.532 1.00 90.69 192 LYS A CA 1
ATOM 1434 C C . LYS A 1 192 ? 13.311 4.087 -8.561 1.00 90.69 192 LYS A C 1
ATOM 1436 O O . LYS A 1 192 ? 14.481 3.770 -8.765 1.00 90.69 192 LYS A O 1
ATOM 1441 N N . GLU A 1 193 ? 12.270 3.533 -9.176 1.00 90.69 193 GLU A N 1
ATOM 1442 C CA . GLU A 1 193 ? 12.388 2.570 -10.276 1.00 90.69 193 GLU A CA 1
ATOM 1443 C C . GLU A 1 193 ? 13.161 3.193 -11.441 1.00 90.69 193 GLU A C 1
ATOM 1445 O O . GLU A 1 193 ? 14.176 2.635 -11.852 1.00 90.69 193 GLU A O 1
ATOM 1450 N N . ASP A 1 194 ? 12.779 4.400 -11.870 1.00 91.50 194 ASP A N 1
ATOM 1451 C CA . ASP A 1 194 ? 13.470 5.138 -12.932 1.00 91.50 194 ASP A CA 1
ATOM 1452 C C . ASP A 1 194 ? 14.948 5.401 -12.593 1.00 91.50 194 ASP A C 1
ATOM 1454 O O . ASP A 1 194 ? 15.830 5.139 -13.408 1.00 91.50 194 ASP A O 1
ATOM 1458 N N . GLU A 1 195 ? 15.258 5.851 -11.371 1.00 90.88 195 GLU A N 1
ATOM 1459 C CA . GLU A 1 195 ? 16.640 6.085 -10.924 1.00 90.88 195 GLU A CA 1
ATOM 1460 C C . GLU A 1 195 ? 17.493 4.803 -10.935 1.00 90.88 195 GLU A C 1
ATOM 1462 O O . GLU A 1 195 ? 18.679 4.834 -11.286 1.00 90.88 195 GLU A O 1
ATOM 1467 N N . VAL A 1 196 ? 16.920 3.678 -10.492 1.00 90.94 196 VAL A N 1
ATOM 1468 C CA . VAL A 1 196 ? 17.605 2.377 -10.448 1.00 90.94 196 VAL A CA 1
ATOM 1469 C C . VAL A 1 196 ? 17.814 1.850 -11.862 1.00 90.94 196 VAL A C 1
ATOM 1471 O O . VAL A 1 196 ? 18.932 1.446 -12.192 1.00 90.94 196 VAL A O 1
ATOM 1474 N N . PHE A 1 197 ? 16.782 1.926 -12.701 1.00 92.00 197 PHE A N 1
ATOM 1475 C CA . PHE A 1 197 ? 16.842 1.580 -14.114 1.00 92.00 197 PHE A CA 1
ATOM 1476 C C . PHE A 1 197 ? 17.919 2.394 -14.835 1.00 92.00 197 PHE A C 1
ATOM 1478 O O . PHE A 1 197 ? 18.808 1.822 -15.471 1.00 92.00 197 PHE A O 1
ATOM 1485 N N . ALA A 1 198 ? 17.912 3.719 -14.660 1.00 91.88 198 ALA A N 1
ATOM 1486 C CA . ALA A 1 198 ? 18.859 4.614 -15.308 1.00 91.88 198 ALA A CA 1
ATOM 1487 C C . ALA A 1 198 ? 20.308 4.307 -14.922 1.00 91.88 198 ALA A C 1
ATOM 1489 O O . ALA A 1 198 ? 21.197 4.271 -15.774 1.00 91.88 198 ALA A O 1
ATOM 1490 N N . ARG A 1 199 ? 20.551 4.056 -13.631 1.00 91.19 199 ARG A N 1
ATOM 1491 C CA . ARG A 1 199 ? 21.882 3.712 -13.124 1.00 91.19 199 ARG A CA 1
ATOM 1492 C C . ARG A 1 199 ? 22.367 2.366 -13.652 1.00 91.19 199 ARG A C 1
ATOM 1494 O O . ARG A 1 199 ? 23.529 2.265 -14.036 1.00 91.19 199 ARG A O 1
ATOM 1501 N N . HIS A 1 200 ? 21.501 1.354 -13.644 1.00 91.19 200 HIS A N 1
ATOM 1502 C CA . HIS A 1 200 ? 21.850 0.002 -14.067 1.00 91.19 200 HIS A CA 1
ATOM 1503 C C . HIS A 1 200 ? 22.158 -0.037 -15.570 1.00 91.19 200 HIS A C 1
ATOM 1505 O O . HIS A 1 200 ? 23.287 -0.326 -15.967 1.00 91.19 200 HIS A O 1
ATOM 1511 N N . PHE A 1 201 ? 21.206 0.371 -16.414 1.00 91.38 201 PHE A N 1
ATOM 1512 C CA . PHE A 1 201 ? 21.392 0.343 -17.868 1.00 91.38 201 PHE A CA 1
ATOM 1513 C C . PHE A 1 201 ? 22.348 1.423 -18.380 1.00 91.38 201 PHE A C 1
ATOM 1515 O O . PHE A 1 201 ? 22.959 1.249 -19.432 1.00 91.38 201 PHE A O 1
ATOM 1522 N N . GLY A 1 202 ? 22.569 2.498 -17.616 1.00 90.25 202 GLY A N 1
ATOM 1523 C CA . GLY A 1 202 ? 23.610 3.488 -17.900 1.00 90.25 202 GLY A CA 1
ATOM 1524 C C . GLY A 1 202 ? 25.023 2.900 -17.869 1.00 90.25 202 GLY A C 1
ATOM 1525 O O . GLY A 1 202 ? 25.862 3.280 -18.685 1.00 90.25 202 GLY A O 1
ATOM 1526 N N . ALA A 1 203 ? 25.281 1.933 -16.985 1.00 89.69 203 ALA A N 1
ATOM 1527 C CA . ALA A 1 203 ? 26.550 1.206 -16.946 1.00 89.69 203 ALA A CA 1
ATOM 1528 C C . ALA A 1 203 ? 26.669 0.146 -18.059 1.00 89.69 203 ALA A C 1
ATOM 1530 O O . ALA A 1 203 ? 27.779 -0.242 -18.420 1.00 89.69 203 ALA A O 1
ATOM 1531 N N . LEU A 1 204 ? 25.538 -0.290 -18.624 1.00 91.38 204 LEU A N 1
ATOM 1532 C CA . LEU A 1 204 ? 25.448 -1.381 -19.598 1.00 91.38 204 LEU A CA 1
ATOM 1533 C C . LEU A 1 204 ? 25.122 -0.916 -21.026 1.00 91.38 204 LEU A C 1
ATOM 1535 O O . LEU A 1 204 ? 24.798 -1.737 -21.876 1.00 91.38 204 LEU A O 1
ATOM 1539 N N . ILE A 1 205 ? 25.255 0.378 -21.340 1.00 93.44 205 ILE A N 1
ATOM 1540 C CA . ILE A 1 205 ? 24.929 0.908 -22.679 1.00 93.44 205 ILE A CA 1
ATOM 1541 C C . ILE A 1 205 ? 25.640 0.129 -23.790 1.00 93.44 205 ILE A C 1
ATOM 1543 O O . ILE A 1 205 ? 25.022 -0.222 -24.790 1.00 93.44 205 ILE A O 1
ATOM 1547 N N . GLU A 1 206 ? 26.938 -0.122 -23.623 1.00 92.44 206 GLU A N 1
ATOM 1548 C CA . GLU A 1 206 ? 27.759 -0.805 -24.622 1.00 92.44 206 GLU A CA 1
ATOM 1549 C C . GLU A 1 206 ? 27.336 -2.276 -24.825 1.00 92.44 206 GLU A C 1
ATOM 1551 O O . GLU A 1 206 ? 26.946 -2.606 -25.949 1.00 92.44 206 GLU A O 1
ATOM 1556 N N . PRO A 1 207 ? 27.326 -3.142 -23.786 1.00 93.94 207 PRO A N 1
ATOM 1557 C CA . PRO A 1 207 ? 26.902 -4.533 -23.944 1.00 93.94 207 PRO A CA 1
ATOM 1558 C C . PRO A 1 207 ? 25.427 -4.672 -24.355 1.00 93.94 207 PRO A C 1
ATOM 1560 O O . PRO A 1 207 ? 25.128 -5.482 -25.231 1.00 93.94 207 PRO A O 1
ATOM 1563 N N . CYS A 1 208 ? 24.512 -3.854 -23.820 1.00 94.06 208 CYS A N 1
ATOM 1564 C CA . CYS A 1 208 ? 23.099 -3.905 -24.209 1.00 94.06 208 CYS A CA 1
ATOM 1565 C C . CYS A 1 208 ? 22.894 -3.495 -25.669 1.00 94.06 208 CYS A C 1
ATOM 1567 O O . CYS A 1 208 ? 22.160 -4.165 -26.390 1.00 94.06 208 CYS A O 1
ATOM 1569 N N . SER A 1 209 ? 23.556 -2.427 -26.134 1.00 95.56 209 SER A N 1
ATOM 1570 C CA . SER A 1 209 ? 23.458 -2.007 -27.540 1.00 95.56 209 SER A CA 1
ATOM 1571 C C . SER A 1 209 ? 23.934 -3.116 -28.475 1.00 95.56 209 SER A C 1
ATOM 1573 O O . SER A 1 209 ? 23.268 -3.404 -29.465 1.00 95.56 209 SER A O 1
ATOM 1575 N N . GLN A 1 210 ? 25.049 -3.771 -28.136 1.00 95.56 210 GLN A N 1
ATOM 1576 C CA . GLN A 1 210 ? 25.562 -4.902 -28.906 1.00 95.56 210 GLN A CA 1
ATOM 1577 C C . GLN A 1 210 ? 24.563 -6.057 -28.949 1.00 95.56 210 GLN A C 1
ATOM 1579 O O . GLN A 1 210 ? 24.219 -6.527 -30.032 1.00 95.56 210 GLN A O 1
ATOM 1584 N N . ALA A 1 211 ? 24.047 -6.466 -27.793 1.00 95.75 211 ALA A N 1
ATOM 1585 C CA . ALA A 1 211 ? 23.062 -7.533 -27.700 1.00 95.75 211 ALA A CA 1
ATOM 1586 C C . ALA A 1 211 ? 21.790 -7.246 -28.514 1.00 95.75 211 ALA A C 1
ATOM 1588 O O . ALA A 1 211 ? 21.310 -8.133 -29.220 1.00 95.75 211 ALA A O 1
ATOM 1589 N N . ILE A 1 212 ? 21.263 -6.018 -28.444 1.00 96.50 212 ILE A N 1
ATOM 1590 C CA . ILE A 1 212 ? 20.092 -5.588 -29.220 1.00 96.50 212 ILE A CA 1
ATOM 1591 C C . ILE A 1 212 ? 20.376 -5.707 -30.716 1.00 96.50 212 ILE A C 1
ATOM 1593 O O . ILE A 1 212 ? 19.604 -6.329 -31.442 1.00 96.50 212 ILE A O 1
ATOM 1597 N N . VAL A 1 213 ? 21.488 -5.142 -31.189 1.00 95.88 213 VAL A N 1
ATOM 1598 C CA . VAL A 1 213 ? 21.803 -5.119 -32.624 1.00 95.88 213 VAL A CA 1
ATOM 1599 C C . VAL A 1 213 ? 22.065 -6.520 -33.168 1.00 95.88 213 VAL A C 1
ATOM 1601 O O . VAL A 1 213 ? 21.598 -6.844 -34.257 1.00 95.88 213 VAL A O 1
ATOM 1604 N N . GLU A 1 214 ? 22.748 -7.377 -32.412 1.00 95.06 214 GLU A N 1
ATOM 1605 C CA . GLU A 1 214 ? 22.950 -8.776 -32.794 1.00 95.06 214 GLU A CA 1
ATOM 1606 C C . GLU A 1 214 ? 21.627 -9.542 -32.917 1.00 95.06 214 GLU A C 1
ATOM 1608 O O . GLU A 1 214 ? 21.474 -10.354 -33.830 1.00 95.06 214 GLU A O 1
ATOM 1613 N N . GLN A 1 215 ? 20.667 -9.312 -32.015 1.00 94.69 215 GLN A N 1
ATOM 1614 C CA . GLN A 1 215 ? 19.346 -9.945 -32.095 1.00 94.69 215 GLN A CA 1
ATOM 1615 C C . GLN A 1 215 ? 18.496 -9.388 -33.234 1.00 94.69 215 GLN A C 1
ATOM 1617 O O . GLN A 1 215 ? 17.830 -10.157 -33.933 1.00 94.69 215 GLN A O 1
ATOM 1622 N N . ILE A 1 216 ? 18.573 -8.078 -33.465 1.00 92.94 216 ILE A N 1
ATOM 1623 C CA . ILE A 1 216 ? 17.957 -7.439 -34.622 1.00 92.94 216 ILE A CA 1
ATOM 1624 C C . ILE A 1 216 ? 18.497 -8.087 -35.891 1.00 92.94 216 ILE A C 1
ATOM 1626 O O . ILE A 1 216 ? 17.722 -8.702 -36.602 1.00 92.94 216 ILE A O 1
ATOM 1630 N N . LEU A 1 217 ? 19.807 -8.085 -36.135 1.00 91.31 217 LEU A N 1
ATOM 1631 C CA . LEU A 1 217 ? 20.382 -8.612 -37.381 1.00 91.31 217 LEU A CA 1
ATOM 1632 C C . LEU A 1 217 ? 20.159 -10.122 -37.596 1.00 91.31 217 LEU A C 1
ATOM 1634 O O . LEU A 1 217 ? 20.242 -10.597 -38.726 1.00 91.31 217 LEU A O 1
ATOM 1638 N N . LYS A 1 218 ? 19.856 -10.890 -36.541 1.00 89.62 218 LYS A N 1
ATOM 1639 C CA . LYS A 1 218 ? 19.403 -12.290 -36.661 1.00 89.62 218 LYS A CA 1
ATOM 1640 C C . LYS A 1 218 ? 17.961 -12.406 -37.149 1.00 89.62 218 LYS A C 1
ATOM 1642 O O . LYS A 1 218 ? 17.639 -13.338 -37.879 1.00 89.62 218 LYS A O 1
ATOM 1647 N N . SER A 1 219 ? 17.106 -11.494 -36.704 1.00 86.88 219 SER A N 1
ATOM 1648 C CA . SER A 1 219 ? 15.672 -11.467 -37.019 1.00 86.88 219 SER A CA 1
ATOM 1649 C C . SER A 1 219 ? 15.392 -10.723 -38.325 1.00 86.88 219 SER A C 1
ATOM 1651 O O . SER A 1 219 ? 14.371 -10.927 -38.977 1.00 86.88 219 SER A O 1
ATOM 1653 N N . PHE A 1 220 ? 16.324 -9.856 -38.708 1.00 85.81 220 PHE A N 1
ATOM 1654 C CA . PHE A 1 220 ? 16.132 -8.804 -39.673 1.00 85.81 220 PHE A CA 1
ATOM 1655 C C . PHE A 1 220 ? 17.357 -8.684 -40.583 1.00 85.81 220 PHE A C 1
ATOM 1657 O O . PHE A 1 220 ? 18.396 -8.204 -40.143 1.00 85.81 220 PHE A O 1
ATOM 1664 N N . ASP A 1 221 ? 17.233 -9.106 -41.847 1.00 80.81 221 ASP A N 1
ATOM 1665 C CA . ASP A 1 221 ? 18.296 -8.974 -42.855 1.00 80.81 221 ASP A CA 1
ATOM 1666 C C . ASP A 1 221 ? 18.100 -7.689 -43.684 1.00 80.81 221 ASP A C 1
ATOM 1668 O O . ASP A 1 221 ? 17.255 -7.669 -44.587 1.00 80.81 221 ASP A O 1
ATOM 1672 N N . PRO A 1 222 ? 18.875 -6.620 -43.415 1.00 72.81 222 PRO A N 1
ATOM 1673 C CA . PRO A 1 222 ? 18.718 -5.336 -44.086 1.00 72.81 222 PRO A CA 1
ATOM 1674 C C . PRO A 1 222 ? 19.139 -5.325 -45.557 1.00 72.81 222 PRO A C 1
ATOM 1676 O O . PRO A 1 222 ? 18.853 -4.349 -46.245 1.00 72.81 222 PRO A O 1
ATOM 1679 N N . LEU A 1 223 ? 19.786 -6.386 -46.051 1.00 71.94 223 LEU A N 1
ATOM 1680 C CA . LEU A 1 223 ? 20.296 -6.472 -47.423 1.00 71.94 223 LEU A CA 1
ATOM 1681 C C . LEU A 1 223 ? 19.432 -7.364 -48.331 1.00 71.94 223 LEU A C 1
ATOM 1683 O O . LEU A 1 223 ? 19.729 -7.531 -49.515 1.00 71.94 223 LEU A O 1
ATOM 1687 N N . SER A 1 224 ? 18.355 -7.943 -47.798 1.00 69.69 224 SER A N 1
ATOM 1688 C CA . SER A 1 224 ? 17.445 -8.797 -48.559 1.00 69.69 224 SER A CA 1
ATOM 1689 C C . SER A 1 224 ? 16.440 -7.971 -49.372 1.00 69.69 224 SER A C 1
ATOM 1691 O O . SER A 1 224 ? 15.680 -7.175 -48.830 1.00 69.69 224 SER A O 1
ATOM 1693 N N . ALA A 1 225 ? 16.377 -8.213 -50.686 1.00 53.66 225 ALA A N 1
ATOM 1694 C CA . ALA A 1 225 ? 15.516 -7.491 -51.635 1.00 53.66 225 ALA A CA 1
ATOM 1695 C C . ALA A 1 225 ? 14.015 -7.870 -51.586 1.00 53.66 225 ALA A C 1
ATOM 1697 O O . ALA A 1 225 ? 13.237 -7.442 -52.440 1.00 53.66 225 ALA A O 1
ATOM 1698 N N . LYS A 1 226 ? 13.582 -8.720 -50.644 1.00 56.91 226 LYS A N 1
ATOM 1699 C CA . LYS A 1 226 ? 12.165 -9.111 -50.520 1.00 56.91 226 LYS A CA 1
ATOM 1700 C C . LYS A 1 226 ? 11.368 -8.054 -49.756 1.00 56.91 226 LYS A C 1
ATOM 1702 O O . LYS A 1 226 ? 11.897 -7.413 -48.857 1.00 56.91 226 LYS A O 1
ATOM 1707 N N . GLU A 1 227 ? 10.085 -7.903 -50.099 1.00 55.97 227 GLU A N 1
ATOM 1708 C CA . GLU A 1 227 ? 9.141 -7.045 -49.371 1.00 55.97 227 GLU A CA 1
ATOM 1709 C C . GLU A 1 227 ? 9.190 -7.353 -47.876 1.00 55.97 227 GLU A C 1
ATOM 1711 O O . GLU A 1 227 ? 8.793 -8.426 -47.418 1.00 55.97 227 GLU A O 1
ATOM 1716 N N . TRP A 1 228 ? 9.730 -6.399 -47.130 1.00 66.25 228 TRP A N 1
ATOM 1717 C CA . TRP A 1 228 ? 10.069 -6.572 -45.737 1.00 66.25 228 TRP A CA 1
ATOM 1718 C C . TRP A 1 228 ? 9.427 -5.455 -44.927 1.00 66.25 228 TRP A C 1
ATOM 1720 O O . TRP A 1 228 ? 9.810 -4.281 -45.012 1.00 66.25 228 TRP A O 1
ATOM 1730 N N . ALA A 1 229 ? 8.389 -5.824 -44.180 1.00 70.25 229 ALA A N 1
ATOM 1731 C CA . ALA A 1 229 ? 7.767 -4.953 -43.203 1.00 70.25 229 ALA A CA 1
ATOM 1732 C C . ALA A 1 229 ? 8.502 -5.139 -41.874 1.00 70.25 229 ALA A C 1
ATOM 1734 O O . ALA A 1 229 ? 8.307 -6.136 -41.191 1.00 70.25 229 ALA A O 1
ATOM 1735 N N . VAL A 1 230 ? 9.367 -4.185 -41.524 1.00 79.25 230 VAL A N 1
ATOM 1736 C CA . VAL A 1 230 ? 9.915 -4.099 -40.166 1.00 79.25 230 VAL A CA 1
ATOM 1737 C C . VAL A 1 230 ? 8.802 -3.568 -39.264 1.00 79.25 230 VAL A C 1
ATOM 1739 O O . VAL A 1 230 ? 8.469 -2.369 -39.331 1.00 79.25 230 VAL A O 1
ATOM 1742 N N . ASP A 1 231 ? 8.191 -4.458 -38.483 1.00 86.94 231 ASP A N 1
ATOM 1743 C CA . ASP A 1 231 ? 7.197 -4.092 -37.478 1.00 86.94 231 ASP A CA 1
ATOM 1744 C C . ASP A 1 231 ? 7.877 -3.365 -36.309 1.00 86.94 231 ASP A C 1
ATOM 1746 O O . ASP A 1 231 ? 9.027 -3.631 -35.965 1.00 86.94 231 ASP A O 1
ATOM 1750 N N . PHE A 1 232 ? 7.196 -2.370 -35.751 1.00 90.69 232 PHE A N 1
ATOM 1751 C CA . PHE A 1 232 ? 7.655 -1.704 -34.540 1.00 90.69 232 PHE A CA 1
ATOM 1752 C C . PHE A 1 232 ? 7.591 -2.650 -33.342 1.00 90.69 232 PHE A C 1
ATOM 1754 O O . PHE A 1 232 ? 8.546 -2.666 -32.568 1.00 90.69 232 PHE A O 1
ATOM 1761 N N . ASP A 1 233 ? 6.524 -3.445 -33.233 1.00 93.44 233 ASP A N 1
ATOM 1762 C CA . ASP A 1 233 ? 6.308 -4.323 -32.082 1.00 93.44 233 ASP A CA 1
ATOM 1763 C C . ASP A 1 233 ? 7.383 -5.421 -32.016 1.00 93.44 233 ASP A C 1
ATOM 1765 O O . ASP A 1 233 ? 7.997 -5.599 -30.971 1.00 93.44 233 ASP A O 1
ATOM 1769 N N . ASP A 1 234 ? 7.757 -6.024 -33.151 1.00 91.25 234 ASP A N 1
ATOM 1770 C CA . ASP A 1 234 ? 8.849 -7.011 -33.202 1.00 91.25 234 ASP A CA 1
ATOM 1771 C C . ASP A 1 234 ? 10.202 -6.429 -32.735 1.00 91.25 234 ASP A C 1
ATOM 1773 O O . ASP A 1 234 ? 10.974 -7.080 -32.031 1.00 91.25 234 ASP A O 1
ATOM 1777 N N . VAL A 1 235 ? 10.525 -5.187 -33.125 1.00 93.62 235 VAL A N 1
ATOM 1778 C CA . VAL A 1 235 ? 11.772 -4.530 -32.686 1.00 93.62 235 VAL A CA 1
ATOM 1779 C C . VAL A 1 235 ? 11.686 -4.159 -31.202 1.00 93.62 235 VAL A C 1
ATOM 1781 O O . VAL A 1 235 ? 12.684 -4.264 -30.488 1.00 93.62 235 VAL A O 1
ATOM 1784 N N . ARG A 1 236 ? 10.511 -3.728 -30.733 1.00 96.00 236 ARG A N 1
ATOM 1785 C CA . ARG A 1 236 ? 10.243 -3.385 -29.332 1.00 96.00 236 ARG A CA 1
ATOM 1786 C C . ARG A 1 236 ? 10.418 -4.597 -28.423 1.00 96.00 236 ARG A C 1
ATOM 1788 O O . ARG A 1 236 ? 11.119 -4.480 -27.419 1.00 96.00 236 ARG A O 1
ATOM 1795 N N . ASP A 1 237 ? 9.877 -5.744 -28.821 1.00 95.88 237 ASP A N 1
ATOM 1796 C CA . ASP A 1 237 ? 9.984 -7.005 -28.087 1.00 95.88 237 ASP A CA 1
ATOM 1797 C C . ASP A 1 237 ? 11.444 -7.466 -27.989 1.00 95.88 237 ASP A C 1
ATOM 1799 O O . ASP A 1 237 ? 11.915 -7.777 -26.899 1.00 95.88 237 ASP A O 1
ATOM 1803 N N . ILE A 1 238 ? 12.224 -7.377 -29.077 1.00 95.62 238 ILE A N 1
ATOM 1804 C CA . ILE A 1 238 ? 13.668 -7.684 -29.042 1.00 95.62 238 ILE A CA 1
ATOM 1805 C C . ILE A 1 238 ? 14.416 -6.789 -28.041 1.00 95.62 238 ILE A C 1
ATOM 1807 O O . ILE A 1 238 ? 15.302 -7.257 -27.319 1.00 95.62 238 ILE A O 1
ATOM 1811 N N . VAL A 1 239 ? 14.104 -5.490 -28.000 1.00 96.00 239 VAL A N 1
ATOM 1812 C CA . VAL A 1 239 ? 14.747 -4.559 -27.058 1.00 96.00 239 VAL A CA 1
ATOM 1813 C C . VAL A 1 239 ? 14.355 -4.896 -25.616 1.00 96.00 239 VAL A C 1
ATOM 1815 O O . VAL A 1 239 ? 15.229 -4.932 -24.746 1.00 96.00 239 VAL A O 1
ATOM 1818 N N . PHE A 1 240 ? 13.072 -5.171 -25.370 1.00 95.44 240 PHE A N 1
ATOM 1819 C CA . PHE A 1 240 ? 12.565 -5.569 -24.057 1.00 95.44 240 PHE A CA 1
ATOM 1820 C C . PHE A 1 240 ? 13.216 -6.871 -23.572 1.00 95.44 240 PHE A C 1
ATOM 1822 O O . PHE A 1 240 ? 13.742 -6.907 -22.460 1.00 95.44 240 PHE A O 1
ATOM 1829 N N . ASP A 1 241 ? 13.284 -7.896 -24.423 1.00 94.44 241 ASP A N 1
ATOM 1830 C CA . ASP A 1 241 ? 13.888 -9.195 -24.111 1.00 94.44 241 ASP A CA 1
ATOM 1831 C C . ASP A 1 241 ? 15.363 -9.070 -23.726 1.00 94.44 241 ASP A C 1
ATOM 1833 O O . ASP A 1 241 ? 15.844 -9.751 -22.814 1.00 94.44 241 ASP A O 1
ATOM 1837 N N . VAL A 1 242 ? 16.106 -8.179 -24.392 1.00 94.50 242 VAL A N 1
ATOM 1838 C CA . VAL A 1 242 ? 17.483 -7.886 -23.984 1.00 94.50 242 VAL A CA 1
ATOM 1839 C C . VAL A 1 242 ? 17.503 -7.249 -22.599 1.00 94.50 242 VAL A C 1
ATOM 1841 O O . VAL A 1 242 ? 18.298 -7.675 -21.770 1.00 94.50 242 VAL A O 1
ATOM 1844 N N . PHE A 1 243 ? 16.647 -6.273 -22.302 1.00 92.88 243 PHE A N 1
ATOM 1845 C CA . PHE A 1 243 ? 16.643 -5.645 -20.976 1.00 92.88 243 PHE A CA 1
ATOM 1846 C C . PHE A 1 243 ? 16.224 -6.607 -19.864 1.00 92.88 243 PHE A C 1
ATOM 1848 O O . PHE A 1 243 ? 16.871 -6.618 -18.820 1.00 92.88 243 PHE A O 1
ATOM 1855 N N . GLU A 1 244 ? 15.217 -7.452 -20.079 1.00 91.44 244 GLU A N 1
ATOM 1856 C CA . GLU A 1 244 ? 14.843 -8.496 -19.117 1.00 91.44 244 GLU A CA 1
ATOM 1857 C C . GLU A 1 244 ? 15.987 -9.490 -18.887 1.00 91.44 244 GLU A C 1
ATOM 1859 O O . GLU A 1 244 ? 16.259 -9.872 -17.749 1.00 91.44 244 GLU A O 1
ATOM 1864 N N . ARG A 1 245 ? 16.714 -9.870 -19.943 1.00 90.56 245 ARG A N 1
ATOM 1865 C CA . ARG A 1 245 ? 17.862 -10.774 -19.821 1.00 90.56 245 ARG A CA 1
ATOM 1866 C C . ARG A 1 245 ? 19.044 -10.130 -19.095 1.00 90.56 245 ARG A C 1
ATOM 1868 O O . ARG A 1 245 ? 19.642 -10.773 -18.238 1.00 90.56 245 ARG A O 1
ATOM 1875 N N . GLU A 1 246 ? 19.393 -8.890 -19.438 1.00 88.50 246 GLU A N 1
ATOM 1876 C CA . GLU A 1 246 ? 20.522 -8.170 -18.832 1.00 88.50 246 GLU A CA 1
ATOM 1877 C C . GLU A 1 246 ? 20.216 -7.695 -17.404 1.00 88.50 246 GLU A C 1
ATOM 1879 O O . GLU A 1 246 ? 21.147 -7.529 -16.619 1.00 88.50 246 GLU A O 1
ATOM 1884 N N . ARG A 1 247 ? 18.932 -7.559 -17.027 1.00 84.44 247 ARG A N 1
ATOM 1885 C CA . ARG A 1 247 ? 18.527 -7.396 -15.621 1.00 84.44 247 ARG A CA 1
ATOM 1886 C C . ARG A 1 247 ? 19.057 -8.546 -14.756 1.00 84.44 247 ARG A C 1
ATOM 1888 O O . ARG A 1 247 ? 19.430 -8.323 -13.608 1.00 84.44 247 ARG A O 1
ATOM 1895 N N . GLY A 1 248 ? 19.061 -9.766 -15.296 1.00 76.88 248 GLY A N 1
ATOM 1896 C CA . GLY A 1 248 ? 19.411 -10.983 -14.570 1.00 76.88 248 GLY A CA 1
ATOM 1897 C C . GLY A 1 248 ? 18.458 -11.310 -13.410 1.00 76.88 248 GLY A C 1
ATOM 1898 O O . GLY A 1 248 ? 17.391 -10.713 -13.256 1.00 76.88 248 GLY A O 1
ATOM 1899 N N . ASP A 1 249 ? 18.887 -12.254 -12.567 1.00 67.88 249 ASP A N 1
ATOM 1900 C CA . ASP A 1 249 ? 18.231 -12.621 -11.298 1.00 67.88 249 ASP A CA 1
ATOM 1901 C C . ASP A 1 249 ? 18.580 -11.647 -10.155 1.00 67.88 249 ASP A C 1
ATOM 1903 O O . ASP A 1 249 ? 18.414 -11.981 -8.977 1.00 67.88 249 ASP A O 1
ATOM 1907 N N . ASP A 1 250 ? 19.098 -10.451 -10.467 1.00 56.62 250 ASP A N 1
ATOM 1908 C CA . ASP A 1 250 ? 19.401 -9.439 -9.461 1.00 56.62 250 ASP A CA 1
ATOM 1909 C C . ASP A 1 250 ? 18.110 -9.140 -8.691 1.00 56.62 250 ASP A C 1
ATOM 1911 O O . ASP A 1 250 ? 17.208 -8.465 -9.181 1.00 56.62 250 ASP A O 1
ATOM 1915 N N . GLY A 1 251 ? 18.014 -9.667 -7.464 1.00 55.34 251 GLY A N 1
ATOM 1916 C CA . GLY A 1 251 ? 16.852 -9.595 -6.567 1.00 55.34 251 GLY A CA 1
ATOM 1917 C C . GLY A 1 251 ? 16.509 -8.181 -6.080 1.00 55.34 251 GLY A C 1
ATOM 1918 O O . GLY A 1 251 ? 15.970 -7.991 -4.989 1.00 55.34 251 GLY A O 1
ATOM 1919 N N . HIS A 1 252 ? 16.862 -7.160 -6.855 1.00 61.69 252 HIS A N 1
ATOM 1920 C CA . HIS A 1 252 ? 16.446 -5.789 -6.682 1.00 61.69 252 HIS A CA 1
ATOM 1921 C C . HIS A 1 252 ? 15.004 -5.629 -7.163 1.00 61.69 252 HIS A C 1
ATOM 1923 O O . HIS A 1 252 ? 14.754 -5.352 -8.330 1.00 61.69 252 HIS A O 1
ATOM 1929 N N . ASN A 1 253 ? 14.059 -5.673 -6.218 1.00 69.44 253 ASN A N 1
ATOM 1930 C CA . ASN A 1 253 ? 12.622 -5.427 -6.441 1.00 69.44 253 ASN A CA 1
ATOM 1931 C C . ASN A 1 253 ? 12.281 -4.127 -7.212 1.00 69.44 253 ASN A C 1
ATOM 1933 O O . ASN A 1 253 ? 11.135 -3.937 -7.612 1.00 69.44 253 ASN A O 1
ATOM 1937 N N . TRP A 1 254 ? 13.246 -3.216 -7.370 1.00 82.81 254 TRP A N 1
ATOM 1938 C CA . TRP A 1 254 ? 13.087 -1.899 -7.989 1.00 82.81 254 TRP A CA 1
ATOM 1939 C C . TRP A 1 254 ? 13.579 -1.815 -9.438 1.00 82.81 254 TRP A C 1
ATOM 1941 O O . TRP A 1 254 ? 13.306 -0.816 -10.094 1.00 82.81 254 TRP A O 1
ATOM 1951 N N . LEU A 1 255 ? 14.324 -2.804 -9.942 1.00 87.00 255 LEU A N 1
ATOM 1952 C CA . LEU A 1 255 ? 14.798 -2.782 -11.325 1.00 87.00 255 LEU A CA 1
ATOM 1953 C C . LEU A 1 255 ? 13.731 -3.396 -12.236 1.00 87.00 255 LEU A C 1
ATOM 1955 O O . LEU A 1 255 ? 13.622 -4.615 -12.342 1.00 87.00 255 LEU A O 1
ATOM 1959 N N . LYS A 1 256 ? 12.930 -2.546 -12.880 1.00 86.19 256 LYS A N 1
ATOM 1960 C CA . LYS A 1 256 ? 11.840 -2.969 -13.767 1.00 86.19 256 LYS A CA 1
ATOM 1961 C C . LYS A 1 256 ? 11.991 -2.319 -15.141 1.00 86.19 256 LYS A C 1
ATOM 1963 O O . LYS A 1 256 ? 11.927 -1.095 -15.214 1.00 86.19 256 LYS A O 1
ATOM 1968 N N . PRO A 1 257 ? 12.162 -3.097 -16.222 1.00 86.56 257 PRO A N 1
ATOM 1969 C CA . PRO A 1 257 ? 12.128 -2.567 -17.586 1.00 86.56 257 PRO A CA 1
ATOM 1970 C C . PRO A 1 257 ? 10.804 -1.895 -17.963 1.00 86.56 257 PRO A C 1
ATOM 1972 O O . PRO A 1 257 ? 10.786 -1.016 -18.815 1.00 86.56 257 PRO A O 1
ATOM 1975 N N . GLU A 1 258 ? 9.724 -2.258 -17.278 1.00 88.56 258 GLU A N 1
ATOM 1976 C CA . GLU A 1 258 ? 8.375 -1.700 -17.428 1.00 88.56 258 GLU A CA 1
ATOM 1977 C C . GLU A 1 258 ? 8.174 -0.386 -16.646 1.00 88.56 258 GLU A C 1
ATOM 1979 O O . GLU A 1 258 ? 7.064 0.137 -16.578 1.00 88.56 258 GLU A O 1
ATOM 1984 N N . CYS A 1 259 ? 9.212 0.158 -15.995 1.00 90.75 259 CYS A N 1
ATOM 1985 C CA . CYS A 1 259 ? 9.097 1.479 -15.379 1.00 90.75 259 CYS A CA 1
ATOM 1986 C C . CYS A 1 259 ? 8.932 2.562 -16.461 1.00 90.75 259 CYS A C 1
ATOM 1988 O O . CYS A 1 259 ? 9.290 2.357 -17.621 1.00 90.75 259 CYS A O 1
ATOM 1990 N N . ALA A 1 260 ? 8.434 3.744 -16.089 1.00 90.56 260 ALA A N 1
ATOM 1991 C CA . ALA A 1 260 ? 8.115 4.802 -17.052 1.00 90.56 260 ALA A CA 1
ATOM 1992 C C . ALA A 1 260 ? 9.322 5.211 -17.918 1.00 90.56 260 ALA A C 1
ATOM 1994 O O . ALA A 1 260 ? 9.187 5.423 -19.126 1.00 90.56 260 ALA A O 1
ATOM 1995 N N . LEU A 1 261 ? 10.518 5.303 -17.322 1.00 92.50 261 LEU A N 1
ATOM 1996 C CA . LEU A 1 261 ? 11.746 5.556 -18.076 1.00 92.50 261 LEU A CA 1
ATOM 1997 C C . LEU A 1 261 ? 12.135 4.376 -18.978 1.00 92.50 261 LEU A C 1
ATOM 1999 O O . LEU A 1 261 ? 12.623 4.598 -20.088 1.00 92.50 261 LEU A O 1
ATOM 2003 N N . GLY A 1 262 ? 11.941 3.146 -18.503 1.00 92.50 262 GLY A N 1
ATOM 2004 C CA . GLY A 1 262 ? 12.233 1.929 -19.248 1.00 92.50 262 GLY A CA 1
ATOM 2005 C C . GLY A 1 262 ? 11.375 1.810 -20.499 1.00 92.50 262 GLY A C 1
ATOM 2006 O O . GLY A 1 262 ? 11.929 1.728 -21.594 1.00 92.50 262 GLY A O 1
ATOM 2007 N N . GLU A 1 263 ? 10.055 1.948 -20.369 1.00 94.06 263 GLU A N 1
ATOM 2008 C CA . GLU A 1 26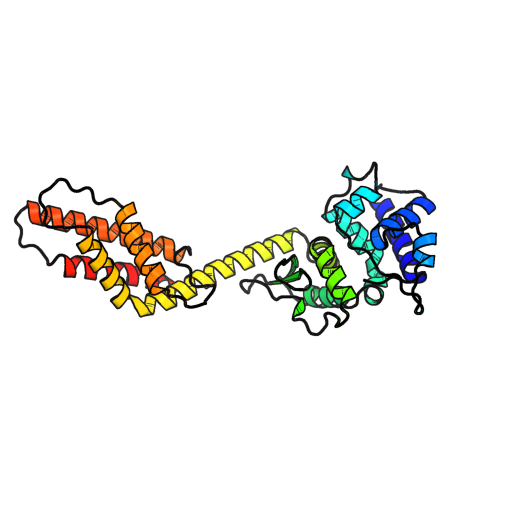3 ? 9.121 1.965 -21.501 1.00 94.06 263 GLU A CA 1
ATOM 2009 C C . GLU A 1 263 ? 9.490 3.053 -22.517 1.00 94.06 263 GLU A C 1
ATOM 2011 O O . GLU A 1 263 ? 9.645 2.774 -23.707 1.00 94.06 263 GLU A O 1
ATOM 2016 N N . ALA A 1 264 ? 9.739 4.282 -22.049 1.00 93.50 264 ALA A N 1
ATOM 2017 C CA . ALA A 1 264 ? 10.144 5.381 -22.920 1.00 93.50 264 ALA A CA 1
ATOM 2018 C C . ALA A 1 264 ? 11.465 5.092 -23.658 1.00 93.50 264 ALA A C 1
ATOM 2020 O O . ALA A 1 264 ? 11.627 5.478 -24.821 1.00 93.50 264 ALA A O 1
ATOM 2021 N N . MET A 1 265 ? 12.419 4.419 -23.002 1.00 93.94 265 MET A N 1
ATOM 2022 C CA . MET A 1 265 ? 13.682 4.024 -23.621 1.00 93.94 265 MET A CA 1
ATOM 2023 C C . MET A 1 265 ? 13.490 2.938 -24.677 1.00 93.94 265 MET A C 1
ATOM 2025 O O . MET A 1 265 ? 14.044 3.061 -25.772 1.00 93.94 265 MET A O 1
ATOM 2029 N N . ILE A 1 266 ? 12.713 1.907 -24.358 1.00 95.69 266 ILE A N 1
ATOM 2030 C CA . ILE A 1 266 ? 12.429 0.774 -25.240 1.00 95.69 266 ILE A CA 1
ATOM 2031 C C . ILE A 1 266 ? 11.713 1.259 -26.502 1.00 95.69 266 ILE A C 1
ATOM 2033 O O . ILE A 1 266 ? 12.179 0.993 -27.610 1.00 95.69 266 ILE A O 1
ATOM 2037 N N . ASP A 1 267 ? 10.664 2.067 -26.348 1.00 95.31 267 ASP A N 1
ATOM 2038 C CA . ASP A 1 267 ? 9.897 2.607 -27.472 1.00 95.31 267 ASP A CA 1
ATOM 2039 C C . ASP A 1 267 ? 10.759 3.510 -28.364 1.00 95.31 267 ASP A C 1
ATOM 2041 O O . ASP A 1 267 ? 10.706 3.437 -29.597 1.00 95.31 267 ASP A O 1
ATOM 2045 N N . HIS A 1 268 ? 11.605 4.351 -27.761 1.00 94.69 268 HIS A N 1
ATOM 2046 C CA . HIS A 1 268 ? 12.507 5.208 -28.523 1.00 94.69 268 HIS A CA 1
ATOM 2047 C C . HIS A 1 268 ? 13.558 4.410 -29.295 1.00 94.69 268 HIS A C 1
ATOM 2049 O O . HIS A 1 268 ? 13.818 4.712 -30.463 1.00 94.69 268 HIS A O 1
ATOM 2055 N N . LEU A 1 269 ? 14.161 3.402 -28.659 1.00 95.38 269 LEU A N 1
ATOM 2056 C CA . LEU A 1 269 ? 15.127 2.515 -29.301 1.00 95.38 269 LEU A CA 1
ATOM 2057 C C . LEU A 1 269 ? 14.488 1.773 -30.466 1.00 95.38 269 LEU A C 1
ATOM 2059 O O . LEU A 1 269 ? 15.037 1.799 -31.566 1.00 95.38 269 LEU A O 1
ATOM 2063 N N . ALA A 1 270 ? 13.316 1.181 -30.248 1.00 96.06 270 ALA A N 1
ATOM 2064 C CA . ALA A 1 270 ? 12.601 0.432 -31.267 1.00 96.06 270 ALA A CA 1
ATOM 2065 C C . ALA A 1 270 ? 12.256 1.305 -32.478 1.00 96.06 270 ALA A C 1
ATOM 2067 O O . ALA A 1 270 ? 12.527 0.927 -33.619 1.00 96.06 270 ALA A O 1
ATOM 2068 N N . ALA A 1 271 ? 11.755 2.522 -32.241 1.00 95.50 271 ALA A N 1
ATOM 2069 C CA . ALA A 1 271 ? 11.454 3.469 -33.307 1.00 95.50 271 ALA A CA 1
ATOM 2070 C C . ALA A 1 271 ? 12.705 3.827 -34.125 1.00 95.50 271 ALA A C 1
ATOM 2072 O O . ALA A 1 271 ? 12.669 3.786 -35.356 1.00 95.50 271 ALA A O 1
ATOM 2073 N N . ARG A 1 272 ? 13.824 4.137 -33.457 1.00 95.88 272 ARG A N 1
ATOM 2074 C CA . ARG A 1 272 ? 15.067 4.540 -34.131 1.00 95.88 272 ARG A CA 1
ATOM 2075 C C . ARG A 1 272 ? 15.744 3.395 -34.863 1.00 95.88 272 ARG A C 1
ATOM 2077 O O . ARG A 1 272 ? 16.179 3.582 -35.992 1.00 95.88 272 ARG A O 1
ATOM 2084 N N . LEU A 1 273 ? 15.791 2.209 -34.270 1.00 94.81 273 LEU A N 1
ATOM 2085 C CA . LEU A 1 273 ? 16.361 1.029 -34.916 1.00 94.81 273 LEU A CA 1
ATOM 2086 C C . LEU A 1 273 ? 15.541 0.630 -36.142 1.00 94.81 273 LEU A C 1
ATOM 2088 O O . LEU A 1 273 ? 16.112 0.368 -37.197 1.00 94.81 273 LEU A O 1
ATOM 2092 N N . ARG A 1 274 ? 14.209 0.693 -36.055 1.00 93.81 274 ARG A N 1
ATOM 2093 C CA . ARG A 1 274 ? 13.317 0.481 -37.199 1.00 93.81 274 ARG A CA 1
ATOM 2094 C C . ARG A 1 274 ? 13.547 1.489 -38.326 1.00 93.81 274 ARG A C 1
ATOM 2096 O O . ARG A 1 274 ? 13.546 1.102 -39.492 1.00 93.81 274 ARG A O 1
ATOM 2103 N N . GLU A 1 275 ? 13.712 2.772 -38.007 1.00 92.44 275 GLU A N 1
ATOM 2104 C CA . GLU A 1 275 ? 14.045 3.801 -39.002 1.00 92.44 275 GLU A CA 1
ATOM 2105 C C . GLU A 1 275 ? 15.394 3.517 -39.674 1.00 92.44 275 GLU A C 1
ATOM 2107 O O . GLU A 1 275 ? 15.476 3.550 -40.901 1.00 92.44 275 GLU A O 1
ATOM 2112 N N . THR A 1 276 ? 16.419 3.159 -38.896 1.00 92.31 276 THR A N 1
ATOM 2113 C CA . THR A 1 276 ? 17.747 2.814 -39.425 1.00 92.31 276 THR A CA 1
ATOM 2114 C C . THR A 1 276 ? 17.703 1.566 -40.311 1.00 92.31 276 THR A C 1
ATOM 2116 O O . THR A 1 276 ? 18.313 1.565 -41.375 1.00 92.31 276 THR A O 1
ATOM 2119 N N . LEU A 1 277 ? 16.939 0.530 -39.944 1.00 90.44 277 LEU A N 1
ATOM 2120 C CA . LEU A 1 277 ? 16.747 -0.665 -40.779 1.00 90.44 277 LEU A CA 1
ATOM 2121 C C . LEU A 1 277 ? 16.092 -0.333 -42.125 1.00 90.44 277 LEU A C 1
ATOM 2123 O O . LEU A 1 277 ? 16.536 -0.819 -43.163 1.00 90.44 277 LEU A O 1
ATOM 2127 N N . LYS A 1 278 ? 15.055 0.515 -42.120 1.00 88.75 278 LYS A N 1
ATOM 2128 C CA . LYS A 1 278 ? 14.398 0.973 -43.355 1.00 88.75 278 LYS A CA 1
ATOM 2129 C C . LYS A 1 278 ? 15.358 1.759 -44.239 1.00 88.75 278 LYS A C 1
ATOM 2131 O O . LYS A 1 278 ? 15.400 1.522 -45.439 1.00 88.75 278 LYS A O 1
ATOM 2136 N N . TRP A 1 279 ? 16.137 2.654 -43.639 1.00 88.81 279 TRP A N 1
ATOM 2137 C CA . TRP A 1 279 ? 17.114 3.461 -44.359 1.00 88.81 279 TRP A CA 1
ATOM 2138 C C . TRP A 1 279 ? 18.226 2.608 -44.990 1.00 88.81 279 TRP A C 1
ATOM 2140 O O . TRP A 1 279 ? 18.505 2.777 -46.173 1.00 88.81 279 TRP A O 1
ATOM 2150 N N . LEU A 1 280 ? 18.793 1.645 -44.253 1.00 87.88 280 LEU A N 1
ATOM 2151 C CA . LEU A 1 280 ? 19.797 0.708 -44.780 1.00 87.88 280 LEU A CA 1
ATOM 2152 C C . LEU A 1 280 ? 19.253 -0.113 -45.957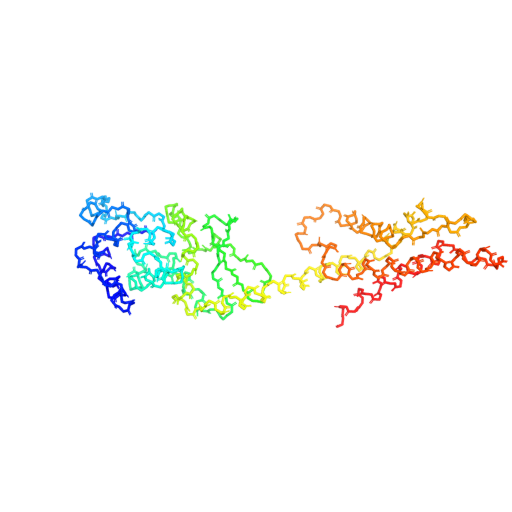 1.00 87.88 280 LEU A C 1
ATOM 2154 O O . LEU A 1 280 ? 19.933 -0.288 -46.966 1.00 87.88 280 LEU A O 1
ATOM 2158 N N . ARG A 1 281 ? 18.004 -0.578 -45.853 1.00 84.69 281 ARG A N 1
ATOM 2159 C CA . ARG A 1 281 ? 17.321 -1.286 -46.942 1.00 84.69 281 ARG A CA 1
ATOM 2160 C C . ARG A 1 281 ? 17.164 -0.402 -48.180 1.00 84.69 281 ARG A C 1
ATOM 2162 O O . ARG A 1 281 ? 17.416 -0.856 -49.293 1.00 84.69 281 ARG A O 1
ATOM 2169 N N . ASP A 1 282 ? 16.722 0.841 -48.002 1.00 84.69 282 ASP A N 1
ATOM 2170 C CA . ASP A 1 282 ? 16.521 1.770 -49.117 1.00 84.69 282 ASP A CA 1
ATOM 2171 C C . ASP A 1 282 ? 17.861 2.077 -49.815 1.00 84.69 282 ASP A C 1
ATOM 2173 O O . ASP A 1 282 ? 17.935 2.018 -51.040 1.00 84.69 282 ASP A O 1
ATOM 2177 N N . GLN A 1 283 ? 18.951 2.249 -49.055 1.00 83.12 283 GLN A N 1
ATOM 2178 C CA . GLN A 1 283 ? 20.304 2.374 -49.616 1.00 83.12 283 GLN A CA 1
ATOM 2179 C C . GLN A 1 283 ? 20.746 1.143 -50.419 1.00 83.12 283 GLN A C 1
ATOM 2181 O O . GLN A 1 283 ? 21.334 1.291 -51.493 1.00 83.12 283 GLN A O 1
ATOM 2186 N N . ALA A 1 284 ? 20.463 -0.063 -49.916 1.00 80.44 284 ALA A N 1
ATOM 2187 C CA . ALA A 1 284 ? 20.797 -1.307 -50.604 1.00 80.44 284 ALA A CA 1
ATOM 2188 C C . ALA A 1 284 ? 20.028 -1.455 -51.930 1.00 80.44 284 ALA A C 1
ATOM 2190 O O . ALA A 1 284 ? 20.596 -1.907 -52.926 1.00 80.44 284 ALA A O 1
ATOM 2191 N N . ASN A 1 285 ? 18.762 -1.027 -51.967 1.00 78.06 285 ASN A N 1
ATOM 2192 C CA . ASN A 1 285 ? 17.945 -1.018 -53.184 1.00 78.06 285 ASN A CA 1
ATOM 2193 C C . ASN A 1 285 ? 18.427 0.012 -54.217 1.00 78.06 285 ASN A C 1
ATOM 2195 O O . ASN A 1 285 ? 18.363 -0.253 -55.418 1.00 78.06 285 ASN A O 1
ATOM 2199 N N . ASP A 1 286 ? 18.935 1.156 -53.756 1.00 79.75 286 ASP A N 1
ATOM 2200 C CA . ASP A 1 286 ? 19.427 2.241 -54.611 1.00 79.75 286 ASP A CA 1
ATOM 2201 C C . ASP A 1 286 ? 20.852 1.994 -55.153 1.00 79.75 286 ASP A C 1
ATOM 2203 O O . ASP A 1 286 ? 21.356 2.774 -55.964 1.00 79.75 286 ASP A O 1
ATOM 2207 N N . GLY A 1 287 ? 21.515 0.905 -54.738 1.00 67.31 287 GLY A N 1
ATOM 2208 C CA . GLY A 1 287 ? 22.861 0.543 -55.196 1.00 67.31 287 GLY A CA 1
ATOM 2209 C C . GLY A 1 287 ? 23.961 1.509 -54.735 1.00 67.31 287 GLY A C 1
ATOM 2210 O O . GLY A 1 287 ? 25.011 1.588 -55.377 1.00 67.31 287 GLY A O 1
ATOM 2211 N N . ALA A 1 288 ? 23.718 2.261 -53.657 1.00 70.12 288 ALA A N 1
ATOM 2212 C CA . ALA A 1 288 ? 24.701 3.147 -53.038 1.00 70.12 288 ALA A CA 1
ATOM 2213 C C . ALA A 1 288 ? 25.802 2.346 -52.307 1.00 70.12 288 ALA A C 1
ATOM 2215 O O . ALA A 1 288 ? 25.604 1.178 -51.967 1.00 70.12 288 ALA A O 1
ATOM 2216 N N . GLU A 1 289 ? 26.963 2.963 -52.037 1.00 66.19 289 GLU A N 1
ATOM 2217 C CA . GLU A 1 289 ? 27.921 2.401 -51.071 1.00 66.19 289 GLU A CA 1
ATOM 2218 C C . GLU A 1 289 ? 27.202 2.244 -49.722 1.00 66.19 289 GLU A C 1
ATOM 2220 O O . GLU A 1 289 ? 26.802 3.229 -49.105 1.00 66.19 289 GLU A O 1
ATOM 2225 N N . SER A 1 290 ? 26.966 0.993 -49.317 1.00 62.12 290 SER A N 1
ATOM 2226 C CA . SER A 1 290 ? 26.250 0.670 -48.085 1.00 62.12 290 SER A CA 1
ATOM 2227 C C . SER A 1 290 ? 27.164 0.907 -46.894 1.00 62.12 290 SER A C 1
ATOM 2229 O O . SER A 1 290 ? 28.216 0.269 -46.787 1.00 62.12 290 SER A O 1
ATOM 2231 N N . ASP A 1 291 ? 26.719 1.742 -45.958 1.00 72.38 291 ASP A N 1
ATOM 2232 C CA . ASP A 1 291 ? 27.286 1.749 -44.613 1.00 72.38 291 ASP A CA 1
ATOM 2233 C C . ASP A 1 291 ? 27.134 0.351 -43.988 1.00 72.38 291 ASP A C 1
ATOM 2235 O O . ASP A 1 291 ? 26.226 -0.414 -44.336 1.00 72.38 291 ASP A O 1
ATOM 2239 N N . SER A 1 292 ? 28.040 -0.011 -43.076 1.00 86.94 292 SER A N 1
ATOM 2240 C CA . SER A 1 292 ? 27.987 -1.295 -42.372 1.00 86.94 292 SER A CA 1
ATOM 2241 C C . SER A 1 292 ? 26.717 -1.366 -41.511 1.00 86.94 292 SER A C 1
ATOM 2243 O O . SER A 1 292 ? 26.605 -0.596 -40.551 1.00 86.94 292 SER A O 1
ATOM 2245 N N . PRO A 1 293 ? 25.777 -2.305 -41.768 1.00 86.69 293 PRO A N 1
ATOM 2246 C CA . PRO A 1 293 ? 24.533 -2.395 -41.002 1.00 86.69 293 PRO A CA 1
ATOM 2247 C C . PRO A 1 293 ? 24.763 -2.536 -39.497 1.00 86.69 293 PRO A C 1
ATOM 2249 O O . PRO A 1 293 ? 24.048 -1.943 -38.690 1.00 86.69 293 PRO A O 1
ATOM 2252 N N . LEU A 1 294 ? 25.804 -3.287 -39.123 1.00 90.75 294 LEU A N 1
ATOM 2253 C CA . LEU A 1 294 ? 26.223 -3.452 -37.738 1.00 90.75 294 LEU A CA 1
ATOM 2254 C C . LEU A 1 294 ? 26.633 -2.111 -37.120 1.00 90.75 294 LEU A C 1
ATOM 2256 O O . LEU A 1 294 ? 26.170 -1.782 -36.032 1.00 90.75 294 LEU A O 1
ATOM 2260 N N . GLU A 1 295 ? 27.472 -1.327 -37.798 1.00 90.88 295 GLU A N 1
ATOM 2261 C CA . GLU A 1 295 ? 27.977 -0.056 -37.267 1.00 90.88 295 GLU A CA 1
ATOM 2262 C C . GLU A 1 295 ? 26.865 0.992 -37.152 1.00 90.88 295 GLU A C 1
ATOM 2264 O O . GLU A 1 295 ? 26.723 1.612 -36.094 1.00 90.88 295 GLU A O 1
ATOM 2269 N N . SER A 1 296 ? 26.022 1.137 -38.180 1.00 92.50 296 SER A N 1
ATOM 2270 C CA . SER A 1 296 ? 24.917 2.104 -38.193 1.00 92.50 296 SER A CA 1
ATOM 2271 C C . SER A 1 296 ? 23.877 1.803 -37.110 1.00 92.50 296 SER A C 1
ATOM 2273 O O . SER A 1 296 ? 23.447 2.708 -36.383 1.00 92.50 296 SER A O 1
ATOM 2275 N N . LEU A 1 297 ? 23.494 0.532 -36.941 1.00 94.19 297 LEU A N 1
ATOM 2276 C CA . LEU A 1 297 ? 22.567 0.120 -35.884 1.00 94.19 297 LEU A CA 1
ATOM 2277 C C . LEU A 1 297 ? 23.202 0.256 -34.497 1.00 94.19 297 LEU A C 1
ATOM 2279 O O . LEU A 1 297 ? 22.553 0.765 -33.582 1.00 94.19 297 LEU A O 1
ATOM 2283 N N . MET A 1 298 ? 24.481 -0.105 -34.342 1.00 95.12 298 MET A N 1
ATOM 2284 C CA . MET A 1 298 ? 25.209 0.058 -33.078 1.00 95.12 298 MET A CA 1
ATOM 2285 C C . MET A 1 298 ? 25.300 1.516 -32.651 1.00 95.12 298 MET A C 1
ATOM 2287 O O . MET A 1 298 ? 25.047 1.845 -31.491 1.00 95.12 298 MET A O 1
ATOM 2291 N N . GLN A 1 299 ? 25.637 2.410 -33.577 1.00 94.19 299 GLN A N 1
ATOM 2292 C CA . GLN A 1 299 ? 25.683 3.838 -33.299 1.00 94.19 299 GLN A CA 1
ATOM 2293 C C . GLN A 1 299 ? 24.290 4.375 -32.945 1.00 94.19 299 GLN A C 1
ATOM 2295 O O . GLN A 1 299 ? 24.161 5.136 -31.982 1.00 94.19 299 GLN A O 1
ATOM 2300 N N . THR A 1 300 ? 23.248 3.936 -33.658 1.00 94.81 300 THR A N 1
ATOM 2301 C CA . THR A 1 300 ? 21.851 4.307 -33.379 1.00 94.81 300 THR A CA 1
ATOM 2302 C C . THR A 1 300 ? 21.425 3.888 -31.971 1.00 94.81 300 THR A C 1
ATOM 2304 O O . THR A 1 300 ? 20.926 4.725 -31.212 1.00 94.81 300 THR A O 1
ATOM 2307 N N . ALA A 1 301 ? 21.654 2.624 -31.598 1.00 95.19 301 ALA A N 1
ATOM 2308 C CA . ALA A 1 301 ? 21.316 2.084 -30.283 1.00 95.19 301 ALA A CA 1
ATOM 2309 C C . ALA A 1 301 ? 22.028 2.861 -29.165 1.00 95.19 301 ALA A C 1
ATOM 2311 O O . ALA A 1 301 ? 21.377 3.408 -28.272 1.00 95.19 301 ALA A O 1
ATOM 2312 N N . LYS A 1 302 ? 23.354 3.021 -29.266 1.00 94.62 302 LYS A N 1
ATOM 2313 C CA . LYS A 1 302 ? 24.158 3.719 -28.250 1.00 94.62 302 LYS A CA 1
ATOM 2314 C C . LYS A 1 302 ? 23.740 5.170 -28.067 1.00 94.62 302 LYS A C 1
ATOM 2316 O O . LYS A 1 302 ? 23.636 5.638 -26.934 1.00 94.62 302 LYS A O 1
ATOM 2321 N N . LEU A 1 303 ? 23.537 5.904 -29.164 1.00 93.00 303 LEU A N 1
ATOM 2322 C CA . LEU A 1 303 ? 23.129 7.308 -29.098 1.00 93.00 303 LEU A CA 1
ATOM 2323 C C . LEU A 1 303 ? 21.740 7.449 -28.474 1.00 93.00 303 LEU A C 1
ATOM 2325 O O . LEU A 1 303 ? 21.545 8.326 -27.635 1.00 93.00 303 LEU A O 1
ATOM 2329 N N . SER A 1 304 ? 20.810 6.569 -28.839 1.00 93.19 304 SER A N 1
ATOM 2330 C CA . SER A 1 304 ? 19.442 6.562 -28.313 1.00 93.19 304 SER A CA 1
ATOM 2331 C C . SER A 1 304 ? 19.415 6.254 -26.812 1.00 93.19 304 SER A C 1
ATOM 2333 O O . SER A 1 304 ? 18.822 7.018 -26.047 1.00 93.19 304 SER A O 1
ATOM 2335 N N . MET A 1 305 ? 20.141 5.217 -26.370 1.00 93.50 305 MET A N 1
ATOM 2336 C CA . MET A 1 305 ? 20.295 4.886 -24.946 1.00 93.50 305 MET A CA 1
ATOM 2337 C C . MET A 1 305 ? 20.934 6.040 -24.171 1.00 93.50 305 MET A C 1
ATOM 2339 O O . MET A 1 305 ? 20.377 6.501 -23.178 1.00 93.50 305 MET A O 1
ATOM 2343 N N . ARG A 1 306 ? 22.076 6.568 -24.638 1.00 91.44 306 ARG A N 1
ATOM 2344 C CA . ARG A 1 306 ? 22.754 7.696 -23.974 1.00 91.44 306 ARG A CA 1
ATOM 2345 C C . ARG A 1 306 ? 21.838 8.900 -23.856 1.00 91.44 306 ARG A C 1
ATOM 2347 O O . ARG A 1 306 ? 21.785 9.510 -22.795 1.00 91.44 306 ARG A O 1
ATOM 2354 N N . LYS A 1 307 ? 21.113 9.238 -24.923 1.00 88.50 307 LYS A N 1
ATOM 2355 C CA . LYS A 1 307 ? 20.213 10.389 -24.936 1.00 88.50 307 LYS A CA 1
ATOM 2356 C C . LYS A 1 307 ? 19.163 10.279 -23.836 1.00 88.50 307 LYS A C 1
ATOM 2358 O O . LYS A 1 307 ? 19.032 11.220 -23.068 1.00 88.50 307 LYS A O 1
ATOM 2363 N N . ILE A 1 308 ? 18.473 9.150 -23.716 1.00 87.44 308 ILE A N 1
ATOM 2364 C CA . ILE A 1 308 ? 17.404 8.989 -22.719 1.00 87.44 308 ILE A CA 1
ATOM 2365 C C . ILE A 1 308 ? 17.957 8.873 -21.300 1.00 87.44 308 ILE A C 1
ATOM 2367 O O . ILE A 1 308 ? 17.478 9.555 -20.398 1.00 87.44 308 ILE A O 1
ATOM 2371 N N . LEU A 1 309 ? 19.018 8.093 -21.110 1.00 86.56 309 LEU A N 1
ATOM 2372 C CA . LEU A 1 309 ? 19.607 7.877 -19.789 1.00 86.56 309 LEU A CA 1
ATOM 2373 C C . LEU A 1 309 ? 20.321 9.129 -19.250 1.00 86.56 309 LEU A C 1
ATOM 2375 O O . LEU A 1 309 ? 20.363 9.344 -18.043 1.00 86.56 309 LEU A O 1
ATOM 2379 N N . SER A 1 310 ? 20.842 9.995 -20.128 1.00 72.88 310 SER A N 1
ATOM 2380 C CA . SER A 1 310 ? 21.492 11.258 -19.735 1.00 72.88 310 SER A CA 1
ATOM 2381 C C . SER A 1 310 ? 20.519 12.360 -19.298 1.00 72.88 310 SER A C 1
ATOM 2383 O O . SER A 1 310 ? 20.925 13.265 -18.572 1.00 72.88 310 SER A O 1
ATOM 2385 N N . VAL A 1 311 ? 19.239 12.281 -19.686 1.00 62.47 311 VAL A N 1
ATOM 2386 C CA . VAL A 1 311 ? 18.205 13.274 -19.330 1.00 62.47 311 VAL A CA 1
ATOM 2387 C C . VAL A 1 311 ? 17.824 13.213 -17.842 1.00 62.47 311 VAL A C 1
ATOM 2389 O O . VAL A 1 311 ? 17.244 14.167 -17.338 1.00 62.47 311 VAL A O 1
ATOM 2392 N N . GLN A 1 312 ? 18.200 12.154 -17.113 1.00 51.38 312 GLN A N 1
ATOM 2393 C CA . GLN A 1 312 ? 17.925 12.012 -15.674 1.00 51.38 312 GLN A CA 1
ATOM 2394 C C . GLN A 1 312 ? 19.140 12.202 -14.743 1.00 51.38 312 GLN A C 1
ATOM 2396 O O . GLN A 1 312 ? 18.983 12.128 -13.526 1.00 51.38 312 GLN A O 1
ATOM 2401 N N . VAL A 1 313 ? 20.346 12.455 -15.272 1.00 42.97 313 VAL A N 1
ATOM 2402 C CA . VAL A 1 313 ? 21.562 12.675 -14.450 1.00 42.97 313 VAL A CA 1
ATOM 2403 C C . VAL A 1 313 ? 21.812 14.169 -14.155 1.00 42.97 313 VAL A C 1
ATOM 2405 O O . VAL A 1 313 ? 22.724 14.494 -13.397 1.00 42.97 313 VAL A O 1
ATOM 2408 N N . ASN A 1 314 ? 20.983 15.071 -14.695 1.00 34.69 314 ASN A N 1
ATOM 2409 C CA . ASN A 1 314 ? 21.045 16.520 -14.458 1.00 34.69 314 ASN A CA 1
ATOM 2410 C C . ASN A 1 314 ? 19.812 17.040 -13.718 1.00 34.69 314 ASN A C 1
ATOM 2412 O O . ASN A 1 314 ? 18.689 16.726 -14.169 1.00 34.69 314 ASN A O 1
#

Radius of gyration: 30.21 Å; chains: 1; bounding box: 60×32×92 Å

Foldseek 3Di:
DKDALVLLVQLLVQLQVLCVVLVLHDPSLLSSQLSCCQFQVGGNVVQQVCQDPVRIGAGDAHDLVSSLVSSPPCSVSADLLNSLVSNLRSCVVVVCVGAVLLVVLLVVQLVDPQKFKDQQLPALLRIWIFHLQEADTHRSNPDPRHDPDPSNSVNSNSHVSSSRSNSCVSSVNDPVSVVNSVVSNVVNLLVLLLVVQLVQVVVVLQVLLLQLLVVCCVVAPLLDPDDDDLDLVVSLVSSQVSLVVSVPPPVPPSHDCPRPLNSVLSSQLSVQLNVLSVVQNVCSVVVHPGDDSSVSSSVSSSVSSCVSSVVPVD

Organism: NCBI:txid29581

pLDDT: mean 89.51, std 9.27, range [34.69, 97.19]